Protein AF-A0A4V1XXQ8-F1 (afdb_monomer_lite)

pLDDT: mean 72.57, std 15.05, range [36.62, 94.12]

Radius of gyration: 40.16 Å; chains: 1; bounding box: 74×93×124 Å

Structure (mmCIF, N/CA/C/O backbone):
data_AF-A0A4V1XXQ8-F1
#
_entry.id   AF-A0A4V1XXQ8-F1
#
loop_
_atom_site.group_PDB
_atom_site.id
_atom_site.type_symbol
_atom_site.label_atom_id
_atom_site.label_alt_id
_atom_site.label_comp_id
_atom_site.label_asym_id
_atom_site.label_entity_id
_atom_site.label_seq_id
_atom_site.pdbx_PDB_ins_code
_atom_site.Cartn_x
_atom_site.Cartn_y
_atom_site.Cartn_z
_atom_site.occupancy
_atom_site.B_iso_or_equiv
_atom_site.auth_seq_id
_atom_site.auth_comp_id
_atom_site.auth_asym_id
_atom_site.auth_atom_id
_atom_site.pdbx_PDB_model_num
ATOM 1 N N . MET A 1 1 ? -9.170 -64.142 -69.172 1.00 36.62 1 MET A N 1
ATOM 2 C CA . MET A 1 1 ? -8.491 -64.317 -67.868 1.00 36.62 1 MET A CA 1
ATOM 3 C C . MET A 1 1 ? -8.841 -63.095 -67.035 1.00 36.62 1 MET A C 1
ATOM 5 O O . MET A 1 1 ? -8.535 -62.006 -67.486 1.00 36.62 1 MET A O 1
ATOM 9 N N . ARG A 1 2 ? -9.817 -63.256 -66.133 1.00 39.44 2 ARG A N 1
ATOM 10 C CA . ARG A 1 2 ? -9.679 -63.328 -64.655 1.00 39.44 2 ARG A CA 1
ATOM 11 C C . ARG A 1 2 ? -9.702 -61.924 -64.030 1.00 39.44 2 ARG A C 1
ATOM 13 O O . ARG A 1 2 ? -8.837 -61.127 -64.352 1.00 39.44 2 ARG A O 1
ATOM 20 N N . GLU A 1 3 ? -10.849 -61.545 -63.462 1.00 45.31 3 GLU A N 1
ATOM 21 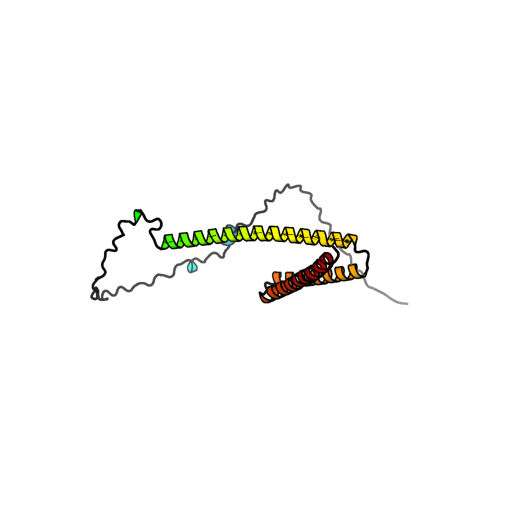C CA . GLU A 1 3 ? -11.178 -61.528 -62.008 1.00 45.31 3 GLU A CA 1
ATOM 22 C C . GLU A 1 3 ? -10.776 -60.180 -61.390 1.00 45.31 3 GLU A C 1
ATOM 24 O O . GLU A 1 3 ? -9.638 -59.751 -61.512 1.00 45.31 3 GLU A O 1
ATOM 29 N N . ASP A 1 4 ? -11.766 -59.343 -61.080 1.00 45.69 4 ASP A N 1
ATOM 30 C CA . ASP A 1 4 ? -12.415 -59.172 -59.763 1.00 45.69 4 ASP A CA 1
ATOM 31 C C . ASP A 1 4 ? -11.712 -58.078 -58.953 1.00 45.69 4 ASP A C 1
ATOM 33 O O . ASP A 1 4 ? -10.534 -58.180 -58.641 1.00 45.69 4 ASP A O 1
ATOM 37 N N . THR A 1 5 ? -12.446 -57.013 -58.636 1.00 53.91 5 THR A N 1
ATOM 38 C CA . THR A 1 5 ? -12.383 -56.396 -57.305 1.00 53.91 5 THR A CA 1
ATOM 39 C C . THR A 1 5 ? -13.714 -55.707 -57.019 1.00 53.91 5 THR A C 1
ATOM 41 O O . THR A 1 5 ? -13.942 -54.527 -57.278 1.00 53.91 5 THR A O 1
ATOM 44 N N . SER A 1 6 ? -14.615 -56.515 -56.472 1.00 46.81 6 SER A N 1
ATOM 45 C CA . SER A 1 6 ? -15.525 -56.136 -55.398 1.00 46.81 6 SER A CA 1
ATOM 46 C C . SER A 1 6 ? -14.893 -55.143 -54.406 1.00 46.81 6 SER A C 1
ATOM 48 O O . SER A 1 6 ? -13.757 -55.326 -53.964 1.00 46.81 6 SER A O 1
ATOM 50 N N . GLY A 1 7 ? -15.659 -54.126 -54.003 1.00 49.22 7 GLY A N 1
ATOM 51 C CA . GLY A 1 7 ? -15.403 -53.386 -52.768 1.00 49.22 7 GLY A CA 1
ATOM 52 C C . GLY A 1 7 ? -15.521 -51.870 -52.889 1.00 49.22 7 GLY A C 1
ATOM 53 O O . GLY A 1 7 ? -14.590 -51.214 -53.346 1.00 49.22 7 GLY A O 1
ATOM 54 N N . ARG A 1 8 ? -16.627 -51.348 -52.338 1.00 48.28 8 ARG A N 1
ATOM 55 C CA . ARG A 1 8 ? -16.916 -49.961 -51.894 1.00 48.28 8 ARG A CA 1
ATOM 56 C C . ARG A 1 8 ? -18.132 -49.325 -52.561 1.00 48.28 8 ARG A C 1
ATOM 58 O O . ARG A 1 8 ? -18.068 -48.258 -53.160 1.00 48.28 8 ARG A O 1
ATOM 65 N N . GLN A 1 9 ? -19.273 -49.973 -52.368 1.00 51.50 9 GLN A N 1
ATOM 66 C CA . GLN A 1 9 ? -20.453 -49.224 -51.941 1.00 51.50 9 GLN A CA 1
ATOM 67 C C . GLN A 1 9 ? -20.283 -48.975 -50.427 1.00 51.50 9 GLN A C 1
ATOM 69 O O . GLN A 1 9 ? -19.532 -49.717 -49.799 1.00 51.50 9 GLN A O 1
ATOM 74 N N . ASP A 1 10 ? -20.902 -47.922 -49.886 1.00 54.69 10 ASP A N 1
ATOM 75 C CA . ASP A 1 10 ? -20.886 -47.489 -48.468 1.00 54.69 10 ASP A CA 1
ATOM 76 C C . ASP A 1 10 ? -19.946 -46.309 -48.145 1.00 54.69 10 ASP A C 1
ATOM 78 O O . ASP A 1 10 ? -18.904 -46.467 -47.517 1.00 54.69 10 ASP A O 1
ATOM 82 N N . LEU A 1 11 ? -20.342 -45.092 -48.545 1.00 54.28 11 LEU A N 1
ATOM 83 C CA . LEU A 1 11 ? -20.169 -43.861 -47.744 1.00 54.28 11 LEU A CA 1
ATOM 84 C C . LEU A 1 11 ? -20.925 -42.698 -48.404 1.00 54.28 11 LEU A C 1
ATOM 86 O O . LEU A 1 11 ? -20.365 -41.725 -48.905 1.00 54.28 11 LEU A O 1
ATOM 90 N N . LEU A 1 12 ? -22.252 -42.826 -48.411 1.00 49.03 12 LEU A N 1
ATOM 91 C CA . LEU A 1 12 ? -23.173 -41.733 -48.696 1.00 49.03 12 LEU A CA 1
ATOM 92 C C . LEU A 1 12 ? -23.160 -40.817 -47.463 1.00 49.03 12 LEU A C 1
ATOM 94 O O . LEU A 1 12 ? -23.862 -41.054 -46.482 1.00 49.03 12 LEU A O 1
ATOM 98 N N . LEU A 1 13 ? -22.255 -39.836 -47.470 1.00 49.75 13 LEU A N 1
ATOM 99 C CA . LEU A 1 13 ? -22.037 -38.897 -46.371 1.00 49.75 13 LEU A CA 1
ATOM 100 C C . LEU A 1 13 ? -23.263 -37.977 -46.262 1.00 49.75 13 LEU A C 1
ATOM 102 O O . LEU A 1 13 ? -23.428 -37.009 -47.000 1.00 49.75 13 LEU A O 1
ATOM 106 N N . HIS A 1 14 ? -24.162 -38.365 -45.365 1.00 52.41 14 HIS A N 1
ATOM 107 C CA . HIS A 1 14 ? -25.381 -37.662 -45.002 1.00 52.41 14 HIS A CA 1
ATOM 108 C C . HIS A 1 14 ? -25.008 -36.319 -44.352 1.00 52.41 14 HIS A C 1
ATOM 110 O O . HIS A 1 14 ? -24.553 -36.272 -43.210 1.00 52.41 14 HIS A O 1
ATOM 116 N N . TYR A 1 15 ? -25.140 -35.229 -45.107 1.00 53.69 15 TYR A N 1
ATOM 117 C CA . TYR A 1 15 ? -24.930 -33.867 -44.620 1.00 53.69 15 TYR A CA 1
ATOM 118 C C . TYR A 1 15 ? -26.184 -33.419 -43.847 1.00 53.69 15 TYR A C 1
ATOM 120 O O . TYR A 1 15 ? -27.270 -33.419 -44.433 1.00 53.69 15 TYR A O 1
ATOM 128 N N . PRO A 1 16 ? -26.100 -33.057 -42.555 1.00 66.50 16 PRO A N 1
ATOM 129 C CA . PRO A 1 16 ? -27.261 -32.543 -41.837 1.00 66.50 16 PRO A CA 1
ATOM 130 C C . PRO A 1 16 ? -27.631 -31.138 -42.354 1.00 66.50 16 PRO A C 1
ATOM 132 O O . PRO A 1 16 ? -26.735 -30.337 -42.634 1.00 66.50 16 PRO A O 1
ATOM 135 N N . PRO A 1 17 ? -28.926 -30.797 -42.487 1.00 59.53 17 PRO A N 1
ATOM 136 C CA . PRO A 1 17 ? -29.335 -29.467 -42.926 1.00 59.53 17 PRO A CA 1
ATOM 137 C C . PRO A 1 17 ? -28.969 -28.401 -41.883 1.00 59.53 17 PRO A C 1
ATOM 139 O O . PRO A 1 17 ? -29.145 -28.593 -40.679 1.00 59.53 17 PRO A O 1
ATOM 142 N N . ALA A 1 18 ? -28.474 -27.259 -42.365 1.00 55.56 18 ALA A N 1
ATOM 143 C CA . ALA A 1 18 ? -28.133 -26.098 -41.551 1.00 55.56 18 ALA A CA 1
ATOM 144 C C . ALA A 1 18 ? -29.367 -25.567 -40.787 1.00 55.56 18 ALA A C 1
ATOM 146 O O . ALA A 1 18 ? -30.429 -25.399 -41.396 1.00 55.56 18 ALA A O 1
ATOM 147 N N . PRO A 1 19 ? -29.262 -25.262 -39.480 1.00 51.25 19 PRO A N 1
ATOM 148 C CA . PRO A 1 19 ? -30.360 -24.650 -38.746 1.00 51.25 19 PRO A CA 1
ATOM 149 C C . PRO A 1 19 ? -30.585 -23.208 -39.224 1.00 51.25 19 PRO A C 1
ATOM 151 O O . PRO A 1 19 ? -29.701 -22.354 -39.144 1.00 51.25 19 PRO A O 1
ATOM 154 N N . GLN A 1 20 ? -31.795 -22.954 -39.721 1.00 45.31 20 GLN A N 1
ATOM 155 C CA . GLN A 1 20 ? -32.324 -21.633 -40.059 1.00 45.31 20 GLN A CA 1
ATOM 156 C C . GLN A 1 20 ? -32.302 -20.739 -38.807 1.00 45.31 20 GLN A C 1
ATOM 158 O O . GLN A 1 20 ? -33.019 -20.991 -37.838 1.00 45.31 20 GLN A O 1
ATOM 163 N N . GLN A 1 21 ? -31.470 -19.699 -38.819 1.00 42.84 21 GLN A N 1
ATOM 164 C CA . GLN A 1 21 ? -31.454 -18.650 -37.799 1.00 42.84 21 GLN A CA 1
ATOM 165 C C . GLN A 1 21 ? -32.703 -17.775 -37.973 1.00 42.84 21 GLN A C 1
ATOM 167 O O . GLN A 1 21 ? -32.740 -16.872 -38.808 1.00 42.84 21 GLN A O 1
ATOM 172 N N . LEU A 1 22 ? -33.746 -18.065 -37.194 1.00 44.34 22 LEU A N 1
ATOM 173 C CA . LEU A 1 22 ? -34.902 -17.189 -37.039 1.00 44.34 22 LEU A CA 1
ATOM 174 C C . LEU A 1 22 ? -34.466 -15.907 -36.315 1.00 44.34 22 LEU A C 1
ATOM 176 O O . LEU A 1 22 ? -34.238 -15.905 -35.106 1.00 44.34 22 LEU A O 1
ATOM 180 N N . TYR A 1 23 ? -34.371 -14.808 -37.061 1.00 48.53 23 TYR A N 1
ATOM 181 C CA . TYR A 1 23 ? -34.268 -13.464 -36.502 1.00 48.53 23 TYR A CA 1
ATOM 182 C C . TYR A 1 23 ? -35.567 -13.123 -35.762 1.00 48.53 23 TYR A C 1
ATOM 184 O O . TYR A 1 23 ? -36.581 -12.807 -36.379 1.00 48.53 23 TYR A O 1
ATOM 192 N N . SER A 1 24 ? -35.525 -13.162 -34.431 1.00 45.84 24 SER A N 1
ATOM 193 C CA . SER A 1 24 ? -36.527 -12.537 -33.569 1.00 45.84 24 SER A CA 1
ATOM 194 C C . SER A 1 24 ? -35.867 -11.373 -32.840 1.00 45.84 24 SER A C 1
ATOM 196 O O . SER A 1 24 ? -35.092 -11.556 -31.904 1.00 45.84 24 SER A O 1
ATOM 198 N N . SER A 1 25 ? -36.155 -10.156 -33.295 1.00 52.47 25 SER A N 1
ATOM 199 C CA . SER A 1 25 ? -35.806 -8.919 -32.606 1.00 52.47 25 SER A CA 1
ATOM 200 C C . SER A 1 25 ? -36.574 -8.832 -31.285 1.00 52.47 25 SER A C 1
ATOM 202 O O . SER A 1 25 ? -37.751 -8.474 -31.273 1.00 52.47 25 SER A O 1
ATOM 204 N N . ALA A 1 26 ? -35.906 -9.151 -30.177 1.00 42.47 26 ALA A N 1
ATOM 205 C CA . ALA A 1 26 ? -36.395 -8.899 -28.829 1.00 42.47 26 ALA A CA 1
ATOM 206 C C . ALA A 1 26 ? -35.406 -7.984 -28.099 1.00 42.47 26 ALA A C 1
ATOM 208 O O . ALA A 1 26 ? -34.300 -8.376 -27.727 1.00 42.47 26 ALA A O 1
ATOM 209 N N . THR A 1 27 ? -35.819 -6.737 -27.911 1.00 52.91 27 THR A N 1
ATOM 210 C CA . THR A 1 27 ? -35.250 -5.777 -26.968 1.00 52.91 27 THR A CA 1
ATOM 211 C C . THR A 1 27 ? -35.292 -6.390 -25.566 1.00 52.91 27 THR A C 1
ATOM 213 O O . THR A 1 27 ? -36.334 -6.396 -24.919 1.00 52.91 27 THR A O 1
ATOM 216 N N . SER A 1 28 ? -34.166 -6.919 -25.084 1.00 45.16 28 SER A N 1
ATOM 217 C CA . SER A 1 28 ? -34.037 -7.396 -23.706 1.00 45.16 28 SER A CA 1
ATOM 218 C C . SER A 1 28 ? -33.122 -6.465 -22.925 1.00 45.16 28 SER A C 1
ATOM 220 O O . SER A 1 28 ? -31.903 -6.624 -22.892 1.00 45.16 28 SER A O 1
ATOM 222 N N . SER A 1 29 ? -33.755 -5.486 -22.280 1.00 53.06 29 SER A N 1
ATOM 223 C CA . SER A 1 29 ? -33.240 -4.812 -21.091 1.00 53.06 29 SER A CA 1
ATOM 224 C C . SER A 1 29 ? -32.954 -5.871 -20.020 1.00 53.06 29 SER A C 1
ATOM 226 O O . SER A 1 29 ? -33.843 -6.292 -19.282 1.00 53.06 29 SER A O 1
ATOM 228 N N . ALA A 1 30 ? -31.720 -6.371 -19.977 1.00 46.59 30 ALA A N 1
ATOM 229 C CA . ALA A 1 30 ? -31.262 -7.283 -18.941 1.00 46.59 30 ALA A CA 1
ATOM 230 C C . ALA A 1 30 ? -30.491 -6.480 -17.894 1.00 46.59 30 ALA A C 1
ATOM 232 O O . ALA A 1 30 ? -29.274 -6.320 -17.954 1.00 46.59 30 ALA A O 1
ATOM 233 N N . SER A 1 31 ? -31.259 -5.957 -16.939 1.00 47.06 31 SER A N 1
ATOM 234 C CA . SER A 1 31 ? -30.810 -5.608 -15.596 1.00 47.06 31 SER A CA 1
ATOM 235 C C . SER A 1 31 ? -29.775 -6.634 -15.117 1.00 47.06 31 SER A C 1
ATOM 237 O O . SER A 1 31 ? -30.087 -7.820 -14.978 1.00 47.06 31 SER A O 1
ATOM 239 N N . GLN A 1 32 ? -28.536 -6.187 -14.895 1.00 55.34 32 GLN A N 1
ATOM 240 C CA . GLN A 1 32 ? -27.555 -6.938 -14.124 1.00 55.34 32 GLN A CA 1
ATOM 241 C C . GLN A 1 32 ? -28.152 -7.138 -12.728 1.00 55.34 32 GLN A C 1
ATOM 243 O O . GLN A 1 32 ? -28.065 -6.260 -11.873 1.00 55.34 32 GLN A O 1
ATOM 248 N N . ARG A 1 33 ? -28.814 -8.280 -12.517 1.00 56.75 33 ARG A N 1
ATOM 249 C CA . ARG A 1 33 ? -29.222 -8.754 -11.197 1.00 56.75 33 ARG A CA 1
ATOM 250 C C . ARG A 1 33 ? -27.943 -9.014 -10.410 1.00 56.75 33 ARG A C 1
ATOM 252 O O . ARG A 1 33 ? -27.343 -10.080 -10.493 1.00 56.75 33 ARG A O 1
ATOM 259 N N . SER A 1 34 ? -27.503 -7.995 -9.685 1.00 58.69 34 SER A N 1
ATOM 260 C CA . SER A 1 34 ? -26.638 -8.138 -8.526 1.00 58.69 34 SER A CA 1
ATOM 261 C C . SER A 1 34 ? -27.281 -9.178 -7.612 1.00 58.69 34 SER A C 1
ATOM 263 O O . SER A 1 34 ? -28.319 -8.895 -7.015 1.00 58.69 34 SER A O 1
ATOM 265 N N . LEU A 1 35 ? -26.719 -10.387 -7.558 1.00 64.44 35 LEU A N 1
ATOM 266 C CA . LEU A 1 35 ? -27.121 -11.398 -6.583 1.00 64.44 35 LEU A CA 1
ATOM 267 C C . LEU A 1 35 ? -27.014 -10.760 -5.196 1.00 64.44 35 LEU A C 1
ATOM 269 O O . LEU A 1 35 ? -25.925 -10.378 -4.763 1.00 64.44 35 LEU A O 1
ATOM 273 N N . SER A 1 36 ? -28.154 -10.568 -4.535 1.00 73.50 36 SER A N 1
ATOM 274 C CA . SER A 1 36 ? -28.179 -9.999 -3.194 1.00 73.50 36 SER A CA 1
ATOM 275 C C . SER A 1 36 ? -27.630 -11.031 -2.215 1.00 73.50 36 SER A C 1
ATOM 277 O O . SER A 1 36 ? -27.995 -12.205 -2.270 1.00 73.50 36 SER A O 1
ATOM 279 N N . TYR A 1 37 ? -26.787 -10.594 -1.280 1.00 69.44 37 TYR A N 1
ATOM 280 C CA . TYR A 1 37 ? -26.262 -11.444 -0.206 1.00 69.44 37 TYR A CA 1
ATOM 281 C C . TYR A 1 37 ? -27.392 -12.135 0.577 1.00 69.44 37 TYR A C 1
ATOM 283 O O . TYR A 1 37 ? -27.255 -13.277 1.008 1.00 69.44 37 TYR A O 1
ATOM 291 N N . ALA A 1 38 ? -28.540 -11.459 0.694 1.00 74.50 38 ALA A N 1
ATOM 292 C CA . ALA A 1 38 ? -29.736 -12.001 1.327 1.00 74.50 38 ALA A CA 1
ATOM 293 C C . ALA A 1 38 ? -30.314 -13.208 0.567 1.00 74.50 38 ALA A C 1
ATOM 295 O O . ALA A 1 38 ? -30.773 -14.163 1.184 1.00 74.50 38 ALA A O 1
ATOM 296 N N . GLU A 1 39 ? -30.258 -13.190 -0.765 1.00 70.56 39 GLU A N 1
ATOM 297 C CA . GLU A 1 39 ? -30.802 -14.249 -1.619 1.00 70.56 39 GLU A CA 1
ATOM 298 C C . GLU A 1 39 ? -29.891 -15.487 -1.615 1.00 70.56 39 GLU A C 1
ATOM 300 O O . GLU A 1 39 ? -30.370 -16.618 -1.553 1.00 70.56 39 GLU A O 1
ATOM 305 N N . VAL A 1 40 ? -28.570 -15.277 -1.560 1.00 76.31 40 VAL A N 1
ATOM 306 C CA . VAL A 1 40 ? -27.586 -16.358 -1.387 1.00 76.31 40 VAL A CA 1
ATOM 307 C C . VAL A 1 40 ? -27.708 -16.995 0.002 1.00 76.31 40 VAL A C 1
ATOM 309 O O . VAL A 1 40 ? -27.727 -18.220 0.105 1.00 76.31 40 VAL A O 1
ATOM 312 N N . ALA A 1 41 ? -27.872 -16.200 1.065 1.00 74.38 41 ALA A N 1
ATOM 313 C CA . ALA A 1 41 ? -28.040 -16.712 2.428 1.00 74.38 41 ALA A CA 1
ATOM 314 C C . ALA A 1 41 ? -29.355 -17.495 2.613 1.00 74.38 41 ALA A C 1
ATOM 316 O O . ALA A 1 41 ? -29.379 -18.508 3.308 1.00 74.38 41 ALA A O 1
ATOM 317 N N . ALA A 1 42 ? -30.435 -17.068 1.951 1.00 73.81 42 ALA A N 1
ATOM 318 C CA . ALA A 1 42 ? -31.727 -17.756 1.990 1.00 73.81 42 ALA A CA 1
ATOM 319 C C . ALA A 1 42 ? -31.753 -19.090 1.212 1.00 73.81 42 ALA A C 1
ATOM 321 O O . ALA A 1 42 ? -32.669 -19.889 1.396 1.00 73.81 42 ALA A O 1
ATOM 322 N N . SER A 1 43 ? -30.760 -19.343 0.351 1.00 75.81 43 SER A N 1
ATOM 323 C CA . SER A 1 43 ? -30.650 -20.568 -0.457 1.00 75.81 43 SER A CA 1
ATOM 324 C C . SER A 1 43 ? -29.978 -21.749 0.260 1.00 75.81 43 SER A C 1
ATOM 326 O O . SER A 1 43 ? -29.783 -22.805 -0.343 1.00 75.81 43 SER A O 1
ATOM 328 N N . GLY A 1 44 ? -29.624 -21.585 1.540 1.00 79.50 44 GLY A N 1
ATOM 329 C CA . GLY A 1 44 ? -29.018 -22.644 2.342 1.00 79.50 44 GLY A CA 1
ATOM 330 C C . GLY A 1 44 ? -29.919 -23.883 2.494 1.00 79.50 44 GLY A C 1
ATOM 331 O O . GLY A 1 44 ? -31.132 -23.810 2.264 1.00 79.50 44 GLY A O 1
ATOM 332 N N . PRO A 1 45 ? -29.349 -25.040 2.886 1.00 79.75 45 PRO A N 1
ATOM 333 C CA . PRO A 1 45 ? -30.116 -26.257 3.133 1.00 79.75 45 PRO A CA 1
ATOM 334 C C . PRO A 1 45 ? -31.252 -25.984 4.123 1.00 79.75 45 PRO A C 1
ATOM 336 O O . PRO A 1 45 ? -31.020 -25.472 5.218 1.00 79.75 45 PRO A O 1
ATOM 339 N N . LYS A 1 46 ? -32.491 -26.306 3.738 1.00 74.19 46 LYS A N 1
ATOM 340 C CA . LYS A 1 46 ? -33.644 -26.181 4.637 1.00 74.19 46 LYS A CA 1
ATOM 341 C C . LYS A 1 46 ? -33.480 -27.193 5.766 1.00 74.19 46 LYS A C 1
ATOM 343 O O . LYS A 1 46 ? -33.397 -28.390 5.502 1.00 74.19 46 LYS A O 1
ATOM 348 N N . GLN A 1 47 ? -33.423 -26.697 6.997 1.00 73.69 47 GLN A N 1
ATOM 349 C CA . GLN A 1 47 ? -33.320 -27.518 8.199 1.00 73.69 47 GLN A CA 1
ATOM 350 C C . GLN A 1 47 ? -34.510 -28.488 8.252 1.00 73.69 47 GLN A C 1
ATOM 352 O O . GLN A 1 47 ? -35.657 -28.084 8.030 1.00 73.69 47 GLN A O 1
ATOM 357 N N . SER A 1 48 ? -34.238 -29.775 8.474 1.00 74.62 48 SER A N 1
ATOM 358 C CA . SER A 1 48 ? -35.291 -30.779 8.629 1.00 74.62 48 SER A CA 1
ATOM 359 C C . SER A 1 48 ? -36.107 -30.478 9.901 1.00 74.62 48 SER A C 1
ATOM 361 O O . SER A 1 48 ? -35.572 -29.891 10.845 1.00 74.62 48 SER A O 1
ATOM 363 N N . PRO A 1 49 ? -37.403 -30.834 9.965 1.00 69.31 49 PRO A N 1
ATOM 364 C CA . PRO A 1 49 ? -38.230 -30.548 11.140 1.00 69.31 49 PRO A CA 1
ATOM 365 C C . PRO A 1 49 ? -37.717 -31.221 12.425 1.00 69.31 49 PRO A C 1
ATOM 367 O O . PRO A 1 49 ? -37.933 -30.683 13.507 1.00 69.31 49 PRO A O 1
ATOM 370 N N . GLU A 1 50 ? -37.003 -32.346 12.318 1.00 66.25 50 GLU A N 1
ATOM 371 C CA . GLU A 1 50 ? -36.338 -32.997 13.459 1.00 66.25 50 GLU A CA 1
ATOM 372 C C . GLU A 1 50 ? -35.121 -32.209 13.959 1.00 66.25 50 GLU A C 1
ATOM 374 O O . GLU A 1 50 ? -34.841 -32.194 15.152 1.00 66.25 50 GLU A O 1
ATOM 379 N N . GLU A 1 51 ? -34.424 -31.507 13.071 1.00 66.06 51 GLU A N 1
ATOM 380 C CA . GLU A 1 51 ? -33.210 -30.753 13.391 1.00 66.06 51 GLU A CA 1
ATOM 381 C C . GLU A 1 51 ? -33.521 -29.316 13.830 1.00 66.06 51 GLU A C 1
ATOM 383 O O . GLU A 1 51 ? -32.715 -28.687 14.510 1.00 66.06 51 GLU A O 1
ATOM 388 N N . ALA A 1 52 ? -34.699 -28.792 13.469 1.00 66.44 52 ALA A N 1
ATOM 389 C CA . ALA A 1 52 ? -35.254 -27.527 13.962 1.00 66.44 52 ALA A CA 1
ATOM 390 C C . ALA A 1 52 ? -35.871 -27.640 15.366 1.00 66.44 52 ALA A C 1
ATOM 392 O O . ALA A 1 52 ? -36.156 -26.620 16.000 1.00 66.44 52 ALA A O 1
ATOM 393 N N . ALA A 1 53 ? -36.086 -28.861 15.860 1.00 72.88 53 ALA A N 1
ATOM 394 C CA . ALA A 1 53 ? -36.532 -29.075 17.222 1.00 72.88 53 ALA A CA 1
ATOM 395 C C . ALA A 1 53 ? -35.392 -28.731 18.188 1.00 72.88 53 ALA A C 1
ATOM 397 O O . ALA A 1 53 ? -34.318 -29.333 18.158 1.00 72.88 53 ALA A O 1
ATOM 398 N N . ALA A 1 54 ? -35.632 -27.757 19.068 1.00 73.75 54 ALA A N 1
ATOM 399 C CA . ALA A 1 54 ? -34.743 -27.527 20.195 1.00 73.75 54 ALA A CA 1
ATOM 400 C C . ALA A 1 54 ? -34.631 -28.830 21.013 1.00 73.75 54 ALA A C 1
ATOM 402 O O . ALA A 1 54 ? -35.656 -29.489 21.231 1.00 73.75 54 ALA A O 1
ATOM 403 N N . PRO A 1 55 ? -33.427 -29.207 21.486 1.00 76.31 55 PRO A N 1
ATOM 404 C CA . PRO A 1 55 ? -33.284 -30.306 22.432 1.00 76.31 55 PRO A CA 1
ATOM 405 C C . PRO A 1 55 ? -34.252 -30.077 23.590 1.00 76.31 55 PRO A C 1
ATOM 407 O O . PRO A 1 55 ? -34.330 -28.955 24.102 1.00 76.31 55 PRO A O 1
ATOM 410 N N . GLN A 1 56 ? -35.013 -31.103 23.983 1.00 75.81 56 GLN A N 1
ATOM 411 C CA . GLN A 1 56 ? -35.916 -30.939 25.116 1.00 75.81 56 GLN A CA 1
ATOM 412 C C . GLN A 1 56 ? -35.101 -30.485 26.333 1.00 75.81 56 GLN A C 1
ATOM 414 O O . GLN A 1 56 ? -34.063 -31.093 26.619 1.00 75.81 56 GLN A O 1
ATOM 419 N N . PRO A 1 57 ? -35.523 -29.412 27.026 1.00 77.50 57 PRO A N 1
ATOM 420 C CA . PRO A 1 57 ? -34.819 -28.962 28.211 1.00 77.50 57 PRO A CA 1
ATOM 421 C C . PRO A 1 57 ? -34.785 -30.115 29.222 1.00 77.50 57 PRO A C 1
ATOM 423 O O . PRO A 1 57 ? -35.793 -30.815 29.375 1.00 77.50 57 PRO A O 1
ATOM 426 N N . PRO A 1 58 ? -33.646 -30.350 29.895 1.00 79.62 58 PRO A N 1
ATOM 427 C CA . PRO A 1 58 ? -33.562 -31.380 30.917 1.00 79.62 58 PRO A CA 1
ATOM 428 C C . PRO A 1 58 ? -34.651 -31.130 31.962 1.00 79.62 58 PRO A C 1
ATOM 430 O O . PRO A 1 58 ? -34.740 -30.045 32.539 1.00 79.62 58 PRO A O 1
ATOM 433 N N . GLN A 1 59 ? -35.511 -32.128 32.170 1.00 72.62 59 GLN A N 1
ATOM 434 C CA . GLN A 1 59 ? -36.549 -32.061 33.189 1.00 72.62 59 GLN A CA 1
ATOM 435 C C . GLN A 1 59 ? -35.862 -32.111 34.552 1.00 72.62 59 GLN A C 1
ATOM 437 O O . GLN A 1 59 ? -35.197 -33.091 34.891 1.00 72.62 59 GLN A O 1
ATOM 442 N N . VAL A 1 60 ? -35.989 -31.032 35.321 1.00 64.81 60 VAL A N 1
ATOM 443 C CA . VAL A 1 60 ? -35.519 -30.993 36.704 1.00 64.81 60 VAL A CA 1
ATOM 444 C C . VAL A 1 60 ? -36.465 -31.880 37.505 1.00 64.81 60 VAL A C 1
ATOM 446 O O . VAL A 1 60 ? -37.611 -31.500 37.746 1.00 64.81 60 VAL A O 1
ATOM 449 N N . VAL A 1 61 ? -36.016 -33.081 37.875 1.00 59.25 61 VAL A N 1
ATOM 450 C CA . VAL A 1 61 ? -36.748 -33.932 38.819 1.00 59.25 61 VAL A CA 1
ATOM 451 C C . VAL A 1 61 ? -36.866 -33.135 40.110 1.00 59.25 61 VAL A C 1
ATOM 453 O O . VAL A 1 61 ? -35.872 -32.861 40.781 1.00 59.25 61 VAL A O 1
ATOM 456 N N . THR A 1 62 ? -38.078 -32.686 40.415 1.00 52.56 62 THR A N 1
ATOM 457 C CA . THR A 1 62 ? -38.377 -31.964 41.647 1.00 52.56 62 THR A CA 1
ATOM 458 C C . THR A 1 62 ? -38.487 -33.003 42.757 1.00 52.56 62 THR A C 1
ATOM 460 O O . THR A 1 62 ? -39.576 -33.383 43.167 1.00 52.56 62 THR A O 1
ATOM 463 N N . GLU A 1 63 ? -37.352 -33.542 43.203 1.00 53.72 63 GLU A N 1
ATOM 464 C CA . GLU A 1 63 ? -37.327 -34.221 44.493 1.00 53.72 63 GLU A CA 1
ATOM 465 C C . GLU A 1 63 ? -37.513 -33.127 45.548 1.00 53.72 63 GLU A C 1
ATOM 467 O O . GLU A 1 63 ? -36.621 -32.307 45.771 1.00 53.72 63 GLU A O 1
ATOM 472 N N . GLU A 1 64 ? -38.703 -33.066 46.152 1.00 59.34 64 GLU A N 1
ATOM 473 C CA . GLU A 1 64 ? -39.131 -32.093 47.173 1.00 59.34 64 GLU A CA 1
ATOM 474 C C . GLU A 1 64 ? -38.347 -32.202 48.501 1.00 59.34 64 GLU A C 1
ATOM 476 O O . GLU A 1 64 ? -38.874 -31.969 49.585 1.00 59.34 64 GLU A O 1
ATOM 481 N N . SER A 1 65 ? -37.067 -32.570 48.445 1.00 55.81 65 SER A N 1
ATOM 482 C CA . SER A 1 65 ? -36.216 -32.800 49.608 1.00 55.81 65 SER A CA 1
ATOM 483 C C . SER A 1 65 ? -34.796 -32.246 49.431 1.00 55.81 65 SER A C 1
ATOM 485 O O . SER A 1 65 ? -33.849 -32.750 50.034 1.00 55.81 65 SER A O 1
ATOM 487 N N . ALA A 1 66 ? -34.631 -31.181 48.640 1.00 54.53 66 ALA A N 1
ATOM 488 C CA . ALA A 1 66 ? -33.404 -30.386 48.601 1.00 54.53 66 ALA A CA 1
ATOM 489 C C . ALA A 1 66 ? -33.518 -29.176 49.549 1.00 54.53 66 ALA A C 1
ATOM 491 O O . ALA A 1 66 ? -33.891 -28.075 49.157 1.00 54.53 66 ALA A O 1
ATOM 492 N N . SER A 1 67 ? -33.221 -29.430 50.824 1.00 53.47 67 SER A N 1
ATOM 493 C CA . SER A 1 67 ? -32.752 -28.501 51.860 1.00 53.47 67 SER A CA 1
ATOM 494 C C . SER A 1 67 ? -32.731 -27.001 51.512 1.00 53.47 67 SER A C 1
ATOM 496 O O . SER A 1 67 ? -31.728 -26.471 51.044 1.00 53.47 67 SER A O 1
ATOM 498 N N . THR A 1 68 ? -33.763 -26.265 51.923 1.00 54.69 68 THR A N 1
ATOM 499 C CA . THR A 1 68 ? -33.762 -24.789 52.022 1.00 54.69 68 THR A CA 1
ATOM 500 C C . THR A 1 68 ? -32.949 -24.267 53.223 1.00 54.69 68 THR A C 1
ATOM 502 O O . THR A 1 68 ? -33.100 -23.123 53.642 1.00 54.69 68 THR A O 1
ATOM 505 N N . SER A 1 69 ? -32.095 -25.102 53.823 1.00 55.75 69 SER A N 1
ATOM 506 C CA . SER A 1 69 ? -31.464 -24.853 55.129 1.00 55.75 69 SER A CA 1
ATOM 507 C C . SER A 1 69 ? -30.099 -24.155 55.059 1.00 55.75 69 SER A C 1
ATOM 509 O O . SER A 1 69 ? -29.404 -24.070 56.069 1.00 55.75 69 SER A O 1
ATOM 511 N N . SER A 1 70 ? -29.694 -23.643 53.897 1.00 59.09 70 SER A N 1
ATOM 512 C CA . SER A 1 70 ? -28.517 -22.775 53.780 1.00 59.09 70 SER A CA 1
ATOM 513 C C . SER A 1 70 ? -28.903 -21.464 53.104 1.00 59.09 70 SER A C 1
ATOM 515 O O . SER A 1 70 ? -28.384 -21.085 52.058 1.00 59.09 70 SER A O 1
ATOM 517 N N . LEU A 1 71 ? -29.860 -20.771 53.727 1.00 57.31 71 LEU A N 1
ATOM 518 C CA . LEU A 1 71 ? -30.039 -19.330 53.587 1.00 57.31 71 LEU A CA 1
ATOM 519 C C . LEU A 1 71 ? -28.824 -18.669 54.261 1.00 57.31 71 LEU A C 1
ATOM 521 O O . LEU A 1 71 ? -28.891 -18.232 55.406 1.00 57.31 71 LEU A O 1
ATOM 525 N N . VAL A 1 72 ? -27.672 -18.754 53.593 1.00 63.91 72 VAL A N 1
ATOM 526 C CA . VAL A 1 72 ? -26.443 -18.070 53.994 1.00 63.91 72 VAL A CA 1
ATOM 527 C C . VAL A 1 72 ? -26.780 -16.595 54.126 1.00 63.91 72 VAL A C 1
ATOM 529 O O . VAL A 1 72 ? -27.394 -16.021 53.226 1.00 63.91 72 VAL A O 1
ATOM 532 N N . ASP A 1 73 ? -26.416 -16.040 55.276 1.00 63.09 73 ASP A N 1
ATOM 533 C CA . ASP A 1 73 ? -26.632 -14.652 55.641 1.00 63.09 73 ASP A CA 1
ATOM 534 C C . ASP A 1 73 ? -26.301 -13.734 54.466 1.00 63.09 73 ASP A C 1
ATOM 536 O O . ASP A 1 73 ? -25.190 -13.747 53.923 1.00 63.09 73 ASP A O 1
ATOM 540 N N . VAL A 1 74 ? -27.298 -12.966 54.040 1.00 58.69 74 VAL A N 1
ATOM 541 C CA . VAL A 1 74 ? -27.145 -11.961 52.994 1.00 58.69 74 VAL A CA 1
ATOM 542 C C . VAL A 1 74 ? -26.562 -10.717 53.660 1.00 58.69 74 VAL A C 1
ATOM 544 O O . VAL A 1 74 ? -27.127 -9.631 53.583 1.00 58.69 74 VAL A O 1
ATOM 547 N N . ASP A 1 75 ? -25.385 -10.864 54.271 1.00 55.88 75 ASP A N 1
ATOM 548 C CA . ASP A 1 75 ? -24.495 -9.764 54.646 1.00 55.88 75 ASP A CA 1
ATOM 549 C C . ASP A 1 75 ? -23.839 -9.214 53.372 1.00 55.88 75 ASP A C 1
ATOM 551 O O . ASP A 1 75 ? -22.624 -9.161 53.187 1.00 55.88 75 ASP A O 1
ATOM 555 N N . THR A 1 76 ? -24.682 -8.831 52.421 1.00 63.44 76 THR A N 1
ATOM 556 C CA . THR A 1 76 ? -24.296 -7.963 51.324 1.00 63.44 76 THR A CA 1
ATOM 557 C C . THR A 1 76 ? -24.903 -6.614 51.668 1.00 63.44 76 THR A C 1
ATOM 559 O O . THR A 1 76 ? -26.115 -6.560 51.880 1.00 63.44 76 THR A O 1
ATOM 562 N N . PRO A 1 77 ? -24.139 -5.511 51.732 1.00 63.72 77 PRO A N 1
ATOM 563 C CA . PRO A 1 77 ? -24.746 -4.189 51.797 1.00 63.72 77 PRO A CA 1
ATOM 564 C C . PRO A 1 77 ? -25.632 -4.029 50.553 1.00 63.72 77 PRO A C 1
ATOM 566 O O . PRO A 1 77 ? -25.155 -3.773 49.450 1.00 63.72 77 PRO A O 1
ATOM 569 N N . SER A 1 78 ? -26.936 -4.255 50.726 1.00 62.81 78 SER A N 1
ATOM 570 C CA . SER A 1 78 ? -27.920 -4.449 49.652 1.00 62.81 78 SER A CA 1
ATOM 571 C C . SER A 1 78 ? -28.288 -3.148 48.928 1.00 62.81 78 SER A C 1
ATOM 573 O O . SER A 1 78 ? -29.263 -3.098 48.179 1.00 62.81 78 SER A O 1
ATOM 575 N N . VAL A 1 79 ? -27.527 -2.075 49.139 1.00 64.50 79 VAL A N 1
ATOM 576 C CA . VAL A 1 79 ? -27.782 -0.777 48.528 1.00 64.50 79 VAL A CA 1
ATOM 577 C C . VAL A 1 79 ? -26.476 -0.250 47.953 1.00 64.50 79 VAL A C 1
ATOM 579 O O . VAL A 1 79 ? -25.691 0.411 48.628 1.00 64.50 79 VAL A O 1
ATOM 582 N N . ARG A 1 80 ? -26.251 -0.522 46.665 1.00 68.25 80 ARG A N 1
ATOM 583 C CA . ARG A 1 80 ? -25.376 0.333 45.861 1.00 68.25 80 ARG A CA 1
ATOM 584 C C . ARG A 1 80 ? -26.098 1.663 45.688 1.00 68.25 80 ARG A C 1
ATOM 586 O O . ARG A 1 80 ? -26.975 1.793 44.839 1.00 68.25 80 ARG A O 1
ATOM 593 N N . THR A 1 81 ? -25.766 2.630 46.534 1.00 76.69 81 THR A N 1
ATOM 594 C CA . THR A 1 81 ? -26.221 4.007 46.358 1.00 76.69 81 THR A CA 1
ATOM 595 C C . THR A 1 81 ? -25.527 4.583 45.136 1.00 76.69 81 THR A C 1
ATOM 597 O O . THR A 1 81 ? -24.298 4.594 45.060 1.00 76.69 81 THR A O 1
ATOM 600 N N . VAL A 1 82 ? -26.318 5.041 44.175 1.00 79.69 82 VAL A N 1
ATOM 601 C CA . VAL A 1 82 ? -25.811 5.800 43.036 1.00 79.69 82 VAL A CA 1
ATOM 602 C C . VAL A 1 82 ? -25.275 7.140 43.566 1.00 79.69 82 VAL A C 1
ATOM 604 O O . VAL A 1 82 ? -25.975 7.780 44.356 1.00 79.69 82 VAL A O 1
ATOM 607 N N . PRO A 1 83 ? -24.050 7.554 43.197 1.00 83.75 83 PRO A N 1
ATOM 608 C CA . PRO A 1 83 ? -23.514 8.861 43.568 1.00 83.75 83 PRO A CA 1
ATOM 609 C C . PRO A 1 83 ? -24.460 10.003 43.158 1.00 83.75 83 PRO A C 1
ATOM 611 O O . PRO A 1 83 ? -25.092 9.940 42.103 1.00 83.75 83 PRO A O 1
ATOM 614 N N . SER A 1 84 ? -24.576 11.050 43.982 1.00 85.06 84 SER A N 1
ATOM 615 C CA . SER A 1 84 ? -25.499 12.175 43.738 1.00 85.06 84 SER A CA 1
ATOM 616 C C . SER A 1 84 ? -25.209 12.937 42.436 1.00 85.06 84 SER A C 1
ATOM 618 O O . SER A 1 84 ? -26.100 13.569 41.878 1.00 85.06 84 SER A O 1
ATOM 620 N N . ASP A 1 85 ? -23.974 12.851 41.951 1.00 84.88 85 ASP A N 1
ATOM 621 C CA . ASP A 1 85 ? -23.443 13.454 40.728 1.00 84.88 85 ASP A CA 1
ATOM 622 C C . ASP A 1 85 ? -23.652 12.590 39.470 1.00 84.88 85 ASP A C 1
ATOM 624 O O . ASP A 1 85 ? -23.278 12.997 38.377 1.00 84.88 85 ASP A O 1
ATOM 628 N N . TYR A 1 86 ? -24.295 11.423 39.571 1.00 83.75 86 TYR A N 1
ATOM 629 C CA . TYR A 1 86 ? -24.505 10.505 38.440 1.00 83.75 86 TYR A CA 1
ATOM 630 C C . TYR A 1 86 ? -25.189 11.146 37.220 1.00 83.75 86 TYR A C 1
ATOM 632 O O . TYR A 1 86 ? -24.877 10.799 36.086 1.00 83.75 86 TYR A O 1
ATOM 640 N N . ASN A 1 87 ? -26.100 12.103 37.433 1.00 82.12 87 ASN A N 1
ATOM 641 C CA . ASN A 1 87 ? -26.761 12.815 36.332 1.00 82.12 87 ASN A CA 1
ATOM 642 C C . ASN A 1 87 ? -25.863 13.860 35.649 1.00 82.12 87 ASN A C 1
ATOM 644 O O . ASN A 1 87 ? -26.162 14.263 34.530 1.00 82.12 87 ASN A O 1
ATOM 648 N N . GLU A 1 88 ? -24.798 14.308 36.313 1.00 85.50 88 GLU A N 1
ATOM 649 C CA . GLU A 1 88 ? -23.860 15.310 35.794 1.00 85.50 88 GLU A CA 1
ATOM 650 C C . GLU A 1 88 ? -22.676 14.665 35.052 1.00 85.50 88 GLU A C 1
ATOM 652 O O . GLU A 1 88 ? -21.945 15.355 34.346 1.00 85.50 88 GLU A O 1
ATOM 657 N N . GLN A 1 89 ? -22.485 13.347 35.179 1.00 81.50 89 GLN A N 1
ATOM 658 C CA . GLN A 1 89 ? -21.411 12.621 34.503 1.00 81.50 89 GLN A CA 1
ATOM 659 C C . GLN A 1 89 ? -21.739 12.378 33.019 1.00 81.50 89 GLN A C 1
ATOM 661 O O . GLN A 1 89 ? -22.781 11.808 32.689 1.00 81.50 89 GLN A O 1
ATOM 666 N N . ASP A 1 90 ? -20.802 12.732 32.130 1.00 79.44 90 ASP A N 1
ATOM 667 C CA . ASP A 1 90 ? -20.879 12.451 30.684 1.00 79.44 90 ASP A CA 1
ATOM 668 C C . ASP A 1 90 ? -20.906 10.942 30.374 1.00 79.44 90 ASP A C 1
ATOM 670 O O . ASP A 1 90 ? -21.481 10.512 29.374 1.00 79.44 90 ASP A O 1
ATOM 674 N N . VAL A 1 91 ? -20.298 10.121 31.238 1.00 81.31 91 VAL A N 1
ATOM 675 C CA . VAL A 1 91 ? -20.224 8.664 31.092 1.00 81.31 91 VAL A CA 1
ATOM 676 C C . VAL A 1 91 ? -20.744 8.001 32.358 1.00 81.31 91 VAL A C 1
ATOM 678 O O . VAL A 1 91 ? -20.037 7.862 33.348 1.00 81.31 91 VAL A O 1
ATOM 681 N N . GLN A 1 92 ? -21.999 7.567 32.311 1.00 82.56 92 GLN A N 1
ATOM 682 C CA . GLN A 1 92 ? -22.713 7.065 33.489 1.00 82.56 92 GLN A CA 1
ATOM 683 C C . GLN A 1 92 ? -22.458 5.582 33.788 1.00 82.56 92 GLN A C 1
ATOM 685 O O . GLN A 1 92 ? -22.783 5.085 34.862 1.00 82.56 92 GLN A O 1
ATOM 690 N N . THR A 1 93 ? -21.919 4.834 32.824 1.00 82.62 93 THR A N 1
ATOM 691 C CA . THR A 1 93 ? -21.685 3.392 32.978 1.00 82.62 93 THR A CA 1
ATOM 692 C C . THR A 1 93 ? -20.375 2.987 32.324 1.00 82.62 93 THR A C 1
ATOM 694 O O . THR A 1 93 ? -20.014 3.513 31.269 1.00 82.62 93 THR A O 1
ATOM 697 N N . ASP A 1 94 ? -19.716 1.975 32.884 1.00 78.94 94 ASP A N 1
ATOM 698 C CA . ASP A 1 94 ? -18.467 1.428 32.338 1.00 78.94 94 ASP A CA 1
ATOM 699 C C . ASP A 1 94 ? -18.631 0.940 30.886 1.00 78.94 94 ASP A C 1
ATOM 701 O O . ASP A 1 94 ? -17.721 1.034 30.065 1.00 78.94 94 ASP A O 1
ATOM 705 N N . THR A 1 95 ? -19.826 0.463 30.523 1.00 83.25 95 THR A N 1
ATOM 706 C CA . THR A 1 95 ? -20.137 0.034 29.151 1.00 83.25 95 THR A CA 1
ATOM 707 C C . THR A 1 95 ? -20.232 1.208 28.171 1.00 83.25 95 THR A C 1
ATOM 709 O O . THR A 1 95 ? -19.888 1.055 26.998 1.00 83.25 95 THR A O 1
ATOM 712 N N . GLN A 1 96 ? -20.677 2.383 28.628 1.00 82.62 96 GLN A N 1
ATOM 713 C CA . GLN A 1 96 ? -20.669 3.606 27.819 1.00 82.62 96 GLN A CA 1
ATOM 714 C C . GLN A 1 96 ? -19.241 4.133 27.640 1.00 82.62 96 GLN A C 1
ATOM 716 O O . GLN A 1 96 ? -18.879 4.488 26.519 1.00 82.62 96 GLN A O 1
ATOM 721 N N . ALA A 1 97 ? -18.410 4.064 28.689 1.00 84.69 97 ALA A N 1
ATOM 722 C CA . ALA A 1 97 ? -16.987 4.410 28.615 1.00 84.69 97 ALA A CA 1
ATOM 723 C C . ALA A 1 97 ? -16.275 3.574 27.545 1.00 84.69 97 ALA A C 1
ATOM 725 O O . ALA A 1 97 ? -15.615 4.108 26.654 1.00 84.69 97 ALA A O 1
ATOM 726 N N . ALA A 1 98 ? -16.497 2.257 27.586 1.00 84.62 98 ALA A N 1
ATOM 727 C CA . ALA A 1 98 ? -15.913 1.322 26.634 1.00 84.62 98 ALA A CA 1
ATOM 728 C C . ALA A 1 98 ? -16.366 1.589 25.188 1.00 84.62 98 ALA A C 1
ATOM 730 O O . ALA A 1 98 ? -15.569 1.456 24.260 1.00 84.62 98 ALA A O 1
ATOM 731 N N . ARG A 1 99 ? -17.629 1.991 24.963 1.00 87.88 99 ARG A N 1
ATOM 732 C CA . ARG A 1 99 ? -18.082 2.390 23.618 1.00 87.88 99 ARG A CA 1
ATOM 733 C C . ARG A 1 99 ? -17.392 3.657 23.135 1.00 87.88 99 ARG A C 1
ATOM 735 O O . ARG A 1 99 ? -16.940 3.682 21.995 1.00 87.88 99 ARG A O 1
ATOM 742 N N . GLN A 1 100 ? -17.300 4.676 23.982 1.00 86.69 100 GLN A N 1
ATOM 743 C CA . GLN A 1 100 ? -16.700 5.948 23.601 1.00 86.69 100 GLN A CA 1
ATOM 744 C C . GLN A 1 100 ? -15.211 5.796 23.276 1.00 86.69 100 GLN A C 1
ATOM 746 O O . GLN A 1 100 ? -14.752 6.314 22.262 1.00 86.69 100 GLN A O 1
ATOM 751 N N . GLU A 1 101 ? -14.473 5.000 24.054 1.00 84.12 101 GLU A N 1
ATOM 752 C CA . GLU A 1 101 ? -13.064 4.705 23.772 1.00 84.12 101 GLU A CA 1
ATOM 753 C C . GLU A 1 101 ? -12.881 3.986 22.424 1.00 84.12 101 GLU A C 1
ATOM 755 O O . GLU A 1 101 ? -11.979 4.319 21.652 1.00 84.12 101 GLU A O 1
ATOM 760 N N . LEU A 1 102 ? -13.763 3.036 22.095 1.00 86.12 102 LEU A N 1
ATOM 761 C CA . LEU A 1 102 ? -13.742 2.344 20.804 1.00 86.12 102 LEU A CA 1
ATOM 762 C C . LEU A 1 102 ? -14.074 3.280 19.634 1.00 86.12 102 LEU A C 1
ATOM 764 O O . LEU A 1 102 ? -13.439 3.196 18.579 1.00 86.12 102 LEU A O 1
ATOM 768 N N . GLU A 1 103 ? -15.048 4.172 19.805 1.00 87.56 103 GLU A N 1
ATOM 769 C CA . GLU A 1 103 ? -15.424 5.167 18.797 1.00 87.56 103 GLU A CA 1
ATOM 770 C C . GLU A 1 103 ? -14.306 6.191 18.570 1.00 87.56 103 GLU A C 1
ATOM 772 O O . GLU A 1 103 ? -13.955 6.471 17.419 1.00 87.56 103 GLU A O 1
ATOM 777 N N . ASP A 1 104 ? -13.668 6.666 19.639 1.00 86.88 104 ASP A N 1
ATOM 778 C CA . ASP A 1 104 ? -12.525 7.576 19.572 1.00 86.88 104 ASP A CA 1
ATOM 779 C C . ASP A 1 104 ? -11.300 6.908 18.940 1.00 86.88 104 ASP A C 1
ATOM 781 O O . ASP A 1 104 ? -10.629 7.505 18.091 1.00 86.88 104 ASP A O 1
ATOM 785 N N . ALA A 1 105 ? -11.011 5.654 19.295 1.00 86.06 105 ALA A N 1
ATOM 786 C CA . ALA A 1 105 ? -9.942 4.881 18.672 1.00 86.06 105 ALA A CA 1
ATOM 787 C C . ALA A 1 105 ? -10.204 4.680 17.171 1.00 86.06 105 ALA A C 1
ATOM 789 O O . ALA A 1 105 ? -9.302 4.868 16.349 1.00 86.06 105 ALA A O 1
ATOM 790 N N . ALA A 1 106 ? -11.447 4.373 16.789 1.00 88.06 106 ALA A N 1
ATOM 791 C CA . ALA A 1 106 ? -11.841 4.244 15.391 1.00 88.06 106 ALA A CA 1
ATOM 792 C C . ALA A 1 106 ? -11.749 5.582 14.637 1.00 88.06 106 ALA A C 1
ATOM 794 O O . ALA A 1 106 ? -11.282 5.614 13.494 1.00 88.06 106 ALA A O 1
ATOM 795 N N . ALA A 1 107 ? -12.146 6.695 15.259 1.00 88.31 107 ALA A N 1
ATOM 796 C CA . ALA A 1 107 ? -12.040 8.030 14.680 1.00 88.31 107 ALA A CA 1
ATOM 797 C C . ALA A 1 107 ? -10.574 8.436 14.455 1.00 88.31 107 ALA A C 1
ATOM 799 O O . ALA A 1 107 ? -10.220 8.903 13.367 1.00 88.31 107 ALA A O 1
ATOM 800 N N . ARG A 1 108 ? -9.698 8.184 15.438 1.00 87.00 108 ARG A N 1
ATOM 801 C CA . ARG A 1 108 ? -8.249 8.423 15.326 1.00 87.00 108 ARG A CA 1
ATOM 802 C C . ARG A 1 108 ? -7.622 7.564 14.233 1.00 87.00 108 ARG A C 1
ATOM 804 O O . ARG A 1 108 ? -6.919 8.097 13.377 1.00 87.00 108 ARG A O 1
ATOM 811 N N . ALA A 1 109 ? -7.952 6.274 14.183 1.00 89.31 109 ALA A N 1
ATOM 812 C CA . ALA A 1 109 ? -7.462 5.370 13.145 1.00 89.31 109 ALA A CA 1
ATOM 813 C C . ALA A 1 109 ? -7.878 5.825 11.733 1.00 89.31 109 ALA A C 1
ATOM 815 O O . ALA A 1 109 ? -7.069 5.800 10.804 1.00 89.31 109 ALA A O 1
ATOM 816 N N . ARG A 1 110 ? -9.121 6.301 11.559 1.00 86.94 110 ARG A N 1
ATOM 817 C CA . ARG A 1 110 ? -9.593 6.861 10.279 1.00 86.94 110 ARG A CA 1
ATOM 818 C C . ARG A 1 110 ? -8.843 8.138 9.900 1.00 86.94 110 ARG A C 1
ATOM 820 O O . ARG A 1 110 ? -8.404 8.263 8.757 1.00 86.94 110 ARG A O 1
ATOM 827 N N . ALA A 1 111 ? -8.642 9.053 10.848 1.00 90.12 111 ALA A N 1
ATOM 828 C CA . ALA A 1 111 ? -7.888 10.281 10.609 1.00 90.12 111 ALA A CA 1
ATOM 829 C C . ALA A 1 111 ? -6.429 9.990 10.210 1.00 90.12 111 ALA A C 1
ATOM 831 O O . ALA A 1 111 ? -5.908 10.579 9.258 1.00 90.12 111 ALA A O 1
ATOM 832 N N . GLU A 1 112 ? -5.774 9.043 10.883 1.00 88.00 112 GLU A N 1
ATOM 833 C CA . GLU A 1 112 ? -4.418 8.607 10.543 1.00 88.00 112 GLU A CA 1
ATOM 834 C C . GLU A 1 112 ? -4.350 7.947 9.165 1.00 88.00 112 GLU A C 1
ATOM 836 O O . GLU A 1 112 ? -3.448 8.260 8.381 1.00 88.00 112 GLU A O 1
ATOM 841 N N . ALA A 1 113 ? -5.325 7.100 8.826 1.00 88.69 113 ALA A N 1
ATOM 842 C CA . ALA A 1 113 ? -5.417 6.473 7.512 1.00 88.69 113 ALA A CA 1
ATOM 843 C C . ALA A 1 113 ? -5.576 7.513 6.390 1.00 88.69 113 ALA A C 1
ATOM 845 O O . ALA A 1 113 ? -4.891 7.429 5.367 1.00 88.69 113 ALA A O 1
ATOM 846 N N . ASP A 1 114 ? -6.405 8.542 6.582 1.00 88.38 114 ASP A N 1
ATOM 847 C CA . ASP A 1 114 ? -6.575 9.622 5.604 1.00 88.38 114 ASP A CA 1
ATOM 848 C C . ASP A 1 114 ? -5.307 10.466 5.435 1.00 88.38 114 ASP A C 1
ATOM 850 O O . ASP A 1 114 ? -4.935 10.846 4.315 1.00 88.38 114 ASP A O 1
ATOM 854 N N . LEU A 1 115 ? -4.594 10.742 6.530 1.00 89.19 115 LEU A N 1
ATOM 855 C CA . LEU A 1 115 ? -3.300 11.420 6.474 1.00 89.19 115 LEU A CA 1
ATOM 856 C C . LEU A 1 115 ? -2.243 10.556 5.780 1.00 89.19 115 LEU A C 1
ATOM 858 O O . LEU A 1 115 ? -1.489 11.071 4.948 1.00 89.19 115 LEU A O 1
ATOM 862 N N . ALA A 1 116 ? -2.200 9.256 6.068 1.00 89.44 116 ALA A N 1
ATOM 863 C CA . ALA A 1 116 ? -1.321 8.306 5.397 1.00 89.44 116 ALA A CA 1
ATOM 864 C C . ALA A 1 116 ? -1.636 8.232 3.897 1.00 89.44 116 ALA A C 1
ATOM 866 O O . ALA A 1 116 ? -0.723 8.330 3.074 1.00 89.44 116 ALA A O 1
ATOM 867 N N . LYS A 1 117 ? -2.918 8.197 3.518 1.00 88.81 117 LYS A N 1
ATOM 868 C CA . LYS A 1 117 ? -3.367 8.226 2.122 1.00 88.81 117 LYS A CA 1
ATOM 869 C C . LYS A 1 117 ? -2.916 9.502 1.416 1.00 88.81 117 LYS A C 1
ATOM 871 O O . LYS A 1 117 ? -2.315 9.419 0.347 1.00 88.81 117 LYS A O 1
ATOM 876 N N . LYS A 1 118 ? -3.099 10.679 2.026 1.00 90.56 118 LYS A N 1
ATOM 877 C CA . LYS A 1 118 ? -2.621 11.966 1.477 1.00 90.56 118 LYS A CA 1
ATOM 878 C C . LYS A 1 118 ? -1.095 12.022 1.345 1.00 90.56 118 LYS A C 1
ATOM 880 O O . LYS A 1 118 ? -0.581 12.549 0.360 1.00 90.56 118 LYS A O 1
ATOM 885 N N . LYS A 1 119 ? -0.349 11.491 2.318 1.00 87.75 119 LYS A N 1
ATOM 886 C CA . LYS A 1 119 ? 1.120 11.407 2.249 1.00 87.75 119 LYS A CA 1
ATOM 887 C C . LYS A 1 119 ? 1.564 10.450 1.141 1.00 87.75 119 LYS A C 1
ATOM 889 O O . LYS A 1 119 ? 2.451 10.800 0.364 1.00 87.75 119 LYS A O 1
ATOM 894 N N . SER A 1 120 ? 0.918 9.290 1.031 1.00 85.94 120 SER A N 1
ATOM 895 C CA . SER A 1 120 ? 1.205 8.294 -0.003 1.00 85.94 120 SER A CA 1
ATOM 896 C C . SER A 1 120 ? 0.934 8.841 -1.404 1.00 85.94 120 SER A C 1
ATOM 898 O O . SER A 1 120 ? 1.794 8.723 -2.268 1.00 85.94 120 SER A O 1
ATOM 900 N N . SER A 1 121 ? -0.180 9.553 -1.615 1.00 86.38 121 SER A N 1
ATOM 901 C CA . SER A 1 121 ? -0.525 10.123 -2.921 1.00 86.38 121 SER A CA 1
ATOM 902 C C . SER A 1 121 ? 0.423 11.248 -3.335 1.00 86.38 121 SER A C 1
ATOM 904 O O . SER A 1 121 ? 0.830 11.317 -4.492 1.00 86.38 121 SER A O 1
ATOM 906 N N . ARG A 1 122 ? 0.850 12.100 -2.393 1.00 90.06 122 ARG A N 1
ATOM 907 C CA . ARG A 1 122 ? 1.898 13.105 -2.644 1.00 90.06 122 ARG A CA 1
ATOM 908 C C . ARG A 1 122 ? 3.234 12.452 -2.995 1.00 90.06 122 ARG A C 1
ATOM 910 O O . ARG A 1 122 ? 3.912 12.920 -3.905 1.00 90.06 122 ARG A O 1
ATOM 917 N N . LYS A 1 123 ? 3.612 11.380 -2.290 1.00 87.81 123 LYS A N 1
ATOM 918 C CA . LYS A 1 123 ? 4.858 10.649 -2.554 1.00 87.81 123 LYS A CA 1
ATOM 919 C C . LYS A 1 123 ? 4.816 9.931 -3.904 1.00 87.81 123 LYS A C 1
ATOM 921 O O . LYS A 1 123 ? 5.803 10.004 -4.624 1.00 87.81 123 LYS A O 1
ATOM 926 N N . ALA A 1 124 ? 3.677 9.342 -4.267 1.00 85.44 124 ALA A N 1
ATOM 927 C CA . ALA A 1 124 ? 3.446 8.746 -5.580 1.00 85.44 124 ALA A CA 1
ATOM 928 C C . ALA A 1 124 ? 3.606 9.788 -6.695 1.00 85.44 124 ALA A C 1
ATOM 930 O O . ALA A 1 124 ? 4.459 9.624 -7.555 1.00 85.44 124 ALA A O 1
ATOM 931 N N . ARG A 1 125 ? 2.923 10.939 -6.601 1.00 90.19 125 ARG A N 1
ATOM 932 C CA . ARG A 1 125 ? 3.080 12.032 -7.582 1.00 90.19 125 ARG A CA 1
ATOM 933 C C . ARG A 1 125 ? 4.518 12.539 -7.695 1.00 90.19 125 ARG A C 1
ATOM 935 O O . ARG A 1 125 ? 4.968 12.889 -8.782 1.00 90.19 125 ARG A O 1
ATOM 942 N N . LYS A 1 126 ? 5.247 12.601 -6.576 1.00 88.69 126 LYS A N 1
ATOM 943 C CA . LYS A 1 126 ? 6.663 12.984 -6.583 1.00 88.69 126 LYS A CA 1
ATOM 944 C C . LYS A 1 126 ? 7.520 11.933 -7.289 1.00 88.69 126 LYS A C 1
ATOM 946 O O . LYS A 1 126 ? 8.379 12.311 -8.075 1.00 88.69 126 LYS A O 1
ATOM 951 N N . ALA A 1 127 ? 7.282 10.651 -7.021 1.00 85.31 127 ALA A N 1
ATOM 952 C CA . ALA A 1 127 ? 7.970 9.559 -7.700 1.00 85.31 127 ALA A CA 1
ATOM 953 C C . ALA A 1 127 ? 7.692 9.582 -9.210 1.00 85.31 127 ALA A C 1
ATOM 955 O O . ALA A 1 127 ? 8.638 9.525 -9.985 1.00 85.31 127 ALA A O 1
ATOM 956 N N . ASP A 1 128 ? 6.439 9.786 -9.622 1.00 84.19 128 ASP A N 1
ATOM 957 C CA . ASP A 1 128 ? 6.061 9.895 -11.036 1.00 84.19 128 ASP A CA 1
ATOM 958 C C . ASP A 1 128 ? 6.756 11.076 -11.720 1.00 84.19 128 ASP A C 1
ATOM 960 O O . ASP A 1 128 ? 7.260 10.945 -12.832 1.00 84.19 128 ASP A O 1
ATOM 964 N N . SER A 1 129 ? 6.840 12.230 -11.048 1.00 87.94 129 SER A N 1
ATOM 965 C CA . SER A 1 129 ? 7.557 13.397 -11.571 1.00 87.94 129 SER A CA 1
ATOM 966 C C . SER A 1 129 ? 9.057 13.136 -11.723 1.00 87.94 129 SER A C 1
ATOM 968 O O . SER A 1 129 ? 9.634 13.529 -12.736 1.00 87.94 129 SER A O 1
ATOM 970 N N . VAL A 1 130 ? 9.683 12.462 -10.752 1.00 86.00 130 VAL A N 1
ATOM 971 C CA . VAL A 1 130 ? 11.098 12.064 -10.829 1.00 86.00 130 VAL A CA 1
ATOM 972 C C . VAL A 1 130 ? 11.311 11.083 -11.974 1.00 86.00 130 VAL A C 1
ATOM 974 O O . VAL A 1 130 ? 12.229 11.265 -12.765 1.00 86.00 130 VAL A O 1
ATOM 977 N N . LEU A 1 131 ? 10.437 10.087 -12.105 1.00 84.31 131 LEU A N 1
ATOM 978 C CA . LEU A 1 131 ? 10.523 9.079 -13.151 1.00 84.31 131 LEU A CA 1
ATOM 979 C C . LEU A 1 131 ? 10.344 9.707 -14.538 1.00 84.31 131 LEU A C 1
ATOM 981 O O . LEU A 1 131 ? 11.139 9.451 -15.433 1.00 84.31 131 LEU A O 1
ATOM 985 N N . THR A 1 132 ? 9.360 10.596 -14.694 1.00 87.12 132 THR A N 1
ATOM 986 C CA . THR A 1 132 ? 9.124 11.345 -15.939 1.00 87.12 132 THR A CA 1
ATOM 987 C C . THR A 1 132 ? 10.338 12.191 -16.309 1.00 87.12 132 THR A C 1
ATOM 989 O O . THR A 1 132 ? 10.755 12.196 -17.463 1.00 87.12 132 THR A O 1
ATOM 992 N N . LYS A 1 133 ? 10.940 12.876 -15.328 1.00 86.56 133 LYS A N 1
ATOM 993 C CA . LYS A 1 133 ? 12.153 13.667 -15.546 1.00 86.56 133 LYS A CA 1
ATOM 994 C C . LYS A 1 133 ? 13.337 12.788 -15.944 1.00 86.56 133 LYS A C 1
ATOM 996 O O . LYS A 1 133 ? 14.039 13.125 -16.885 1.00 86.56 133 LYS A O 1
ATOM 1001 N N . TRP A 1 134 ? 13.519 11.657 -15.268 1.00 83.56 134 TRP A N 1
ATOM 1002 C CA . TRP A 1 134 ? 14.571 10.698 -15.586 1.00 83.56 134 TRP A CA 1
ATOM 1003 C C . TRP A 1 134 ? 14.422 10.142 -17.003 1.00 83.56 134 TRP A C 1
ATOM 1005 O O . TRP A 1 134 ? 15.391 10.138 -17.750 1.00 83.56 134 TRP A O 1
ATOM 1015 N N . PHE A 1 135 ? 13.213 9.737 -17.405 1.00 81.12 135 PHE A N 1
ATOM 1016 C CA . PHE A 1 135 ? 12.959 9.275 -18.770 1.00 81.12 135 PHE A CA 1
ATOM 1017 C C . PHE A 1 135 ? 13.150 10.377 -19.816 1.00 81.12 135 PHE A C 1
ATOM 1019 O O . PHE A 1 135 ? 13.649 10.070 -20.892 1.00 81.12 135 PHE A O 1
ATOM 1026 N N . GLY A 1 136 ? 12.800 11.630 -19.506 1.00 83.25 136 GLY A N 1
ATOM 1027 C CA . GLY A 1 136 ? 13.055 12.775 -20.387 1.00 83.25 136 GLY A CA 1
ATOM 1028 C C . GLY A 1 136 ? 14.549 13.059 -20.571 1.00 83.25 136 GLY A C 1
ATOM 1029 O O . GLY A 1 136 ? 15.040 13.095 -21.695 1.00 83.25 136 GLY A O 1
ATOM 1030 N N . ASP A 1 137 ? 15.298 13.163 -19.469 1.00 79.94 137 ASP A N 1
ATOM 1031 C CA . ASP A 1 137 ? 16.754 13.367 -19.501 1.00 79.94 137 ASP A CA 1
ATOM 1032 C C . ASP A 1 137 ? 17.457 12.192 -20.221 1.00 79.94 137 ASP A C 1
ATOM 1034 O O . ASP A 1 137 ? 18.457 12.365 -20.920 1.00 79.94 137 ASP A O 1
ATOM 1038 N N . LEU A 1 138 ? 16.914 10.979 -20.077 1.00 75.88 138 LEU A N 1
ATOM 1039 C CA . LEU A 1 138 ? 17.403 9.786 -20.748 1.00 75.88 138 LEU A CA 1
ATOM 1040 C C . LEU A 1 138 ? 17.071 9.784 -22.238 1.00 75.88 138 LEU A C 1
ATOM 1042 O O . LEU A 1 138 ? 17.952 9.453 -23.016 1.00 75.88 138 LEU A O 1
ATOM 1046 N N . SER A 1 139 ? 15.859 10.155 -22.663 1.00 76.50 139 SER A N 1
ATOM 1047 C CA . SER A 1 139 ? 15.507 10.203 -24.089 1.00 76.50 139 SER A CA 1
ATOM 1048 C C . SER A 1 139 ? 16.357 11.209 -24.857 1.00 76.50 139 SER A C 1
ATOM 1050 O O . SER A 1 139 ? 16.749 10.929 -25.988 1.00 76.50 139 SER A O 1
ATOM 1052 N N . ASP A 1 140 ? 16.714 12.322 -24.216 1.00 78.38 140 ASP A N 1
ATOM 1053 C CA . ASP A 1 140 ? 17.577 13.346 -24.806 1.00 78.38 140 ASP A CA 1
ATOM 1054 C C . ASP A 1 140 ? 19.051 12.887 -24.895 1.00 78.38 140 ASP A C 1
ATOM 1056 O O . ASP A 1 140 ? 19.795 13.340 -25.766 1.00 78.38 140 ASP A O 1
ATOM 1060 N N . GLY A 1 141 ? 19.481 11.951 -24.034 1.00 67.69 141 GLY A N 1
ATOM 1061 C CA . GLY A 1 141 ? 20.851 11.416 -23.968 1.00 67.69 141 GLY A CA 1
ATOM 1062 C C . GLY A 1 141 ? 21.049 9.967 -24.453 1.00 67.69 141 GLY A C 1
ATOM 1063 O O . GLY A 1 141 ? 22.184 9.489 -24.494 1.00 67.69 141 GLY A O 1
ATOM 1064 N N . ALA A 1 142 ? 19.987 9.242 -24.822 1.00 65.62 142 ALA A N 1
ATOM 1065 C CA . ALA A 1 142 ? 19.984 7.791 -25.091 1.00 65.62 142 ALA A CA 1
ATOM 1066 C C . ALA A 1 142 ? 20.621 7.375 -26.429 1.00 65.62 142 ALA A C 1
ATOM 1068 O O . ALA A 1 142 ? 20.457 6.244 -26.882 1.00 65.62 142 ALA A O 1
ATOM 1069 N N . THR A 1 143 ? 21.396 8.248 -27.063 1.00 69.50 143 THR A N 1
ATOM 1070 C CA . THR A 1 143 ? 22.084 7.957 -28.327 1.00 69.50 143 THR A CA 1
ATOM 1071 C C . THR A 1 143 ? 23.268 6.987 -28.173 1.00 69.50 143 THR A C 1
ATOM 1073 O O . THR A 1 143 ? 23.812 6.523 -29.171 1.00 69.50 143 THR A O 1
ATOM 1076 N N . ASN A 1 144 ? 23.657 6.624 -26.941 1.00 73.62 144 ASN A N 1
ATOM 1077 C CA . ASN A 1 144 ? 24.754 5.695 -26.650 1.00 73.62 144 ASN A CA 1
ATOM 1078 C C . ASN A 1 144 ? 24.256 4.255 -26.380 1.00 73.62 144 ASN A C 1
ATOM 1080 O O . ASN A 1 144 ? 23.438 4.023 -25.489 1.00 73.62 144 ASN A O 1
ATOM 1084 N N . ALA A 1 145 ? 24.812 3.262 -27.086 1.00 76.25 145 ALA A N 1
ATOM 1085 C CA . ALA A 1 145 ? 24.457 1.841 -26.961 1.00 76.25 145 ALA A CA 1
ATOM 1086 C C . ALA A 1 145 ? 24.602 1.274 -25.530 1.00 76.25 145 ALA A C 1
ATOM 1088 O O . ALA A 1 145 ? 23.819 0.414 -25.114 1.00 76.25 145 ALA A O 1
ATOM 1089 N N . LEU A 1 146 ? 25.562 1.779 -24.747 1.00 79.94 146 LEU A N 1
ATOM 1090 C CA . LEU A 1 146 ? 25.735 1.384 -23.343 1.00 79.94 146 LEU A CA 1
ATOM 1091 C C . LEU A 1 146 ? 24.576 1.878 -22.465 1.00 79.94 146 LEU A C 1
ATOM 1093 O O . LEU A 1 146 ? 24.144 1.165 -21.559 1.00 79.94 146 LEU A O 1
ATOM 1097 N N . ALA A 1 147 ? 24.032 3.064 -22.758 1.00 79.62 147 ALA A N 1
ATOM 1098 C CA . ALA A 1 147 ? 22.873 3.598 -22.049 1.00 79.62 147 ALA A CA 1
ATOM 1099 C C . ALA A 1 147 ? 21.630 2.742 -22.327 1.00 79.62 147 ALA A C 1
ATOM 1101 O O . ALA A 1 147 ? 20.976 2.297 -21.386 1.00 79.62 147 ALA A O 1
ATOM 1102 N N . VAL A 1 148 ? 21.373 2.411 -23.599 1.00 82.06 148 VAL A N 1
ATOM 1103 C CA . VAL A 1 148 ? 20.270 1.519 -24.010 1.00 82.06 148 VAL A CA 1
ATOM 1104 C C . VAL A 1 148 ? 20.359 0.154 -23.323 1.00 82.06 148 VAL A C 1
ATOM 1106 O O . VAL A 1 148 ? 19.366 -0.340 -22.791 1.00 82.06 148 VAL A O 1
ATOM 1109 N N . THR A 1 149 ? 21.556 -0.435 -23.265 1.00 84.81 149 THR A N 1
ATOM 1110 C CA . THR A 1 149 ? 21.772 -1.752 -22.644 1.00 84.81 149 THR A CA 1
ATOM 1111 C C . THR A 1 149 ? 21.508 -1.736 -21.133 1.00 84.81 149 THR A C 1
ATOM 1113 O O . THR A 1 149 ? 20.847 -2.637 -20.609 1.00 84.81 149 THR A O 1
ATOM 1116 N N . ASN A 1 150 ? 21.955 -0.698 -20.418 1.00 84.50 150 ASN A N 1
ATOM 1117 C CA . ASN A 1 150 ? 21.679 -0.552 -18.984 1.00 84.50 150 ASN A CA 1
ATOM 1118 C C . ASN A 1 150 ? 20.180 -0.363 -18.708 1.00 84.50 150 ASN A C 1
ATOM 1120 O O . ASN A 1 150 ? 19.645 -0.996 -17.798 1.00 84.50 150 ASN A O 1
ATOM 1124 N N . ILE A 1 151 ? 19.485 0.441 -19.522 1.00 84.56 151 ILE A N 1
ATOM 1125 C CA . ILE A 1 151 ? 18.029 0.624 -19.416 1.00 84.56 151 ILE A CA 1
ATOM 1126 C C . ILE A 1 151 ? 17.311 -0.708 -19.618 1.00 84.56 151 ILE A C 1
ATOM 1128 O O . ILE A 1 151 ? 16.493 -1.094 -18.786 1.00 84.56 151 ILE A O 1
ATOM 1132 N N . ALA A 1 152 ? 17.635 -1.429 -20.694 1.00 88.62 152 ALA A N 1
ATOM 1133 C CA . ALA A 1 152 ? 17.027 -2.721 -20.993 1.00 88.62 152 ALA A CA 1
ATOM 1134 C C . ALA A 1 152 ? 17.245 -3.725 -19.853 1.00 88.62 152 ALA A C 1
ATOM 1136 O O . ALA A 1 152 ? 16.333 -4.472 -19.501 1.00 88.62 152 ALA A O 1
ATOM 1137 N N . THR A 1 153 ? 18.421 -3.693 -19.223 1.00 89.94 153 THR A N 1
ATOM 1138 C CA . THR A 1 153 ? 18.740 -4.540 -18.068 1.00 89.94 153 THR A CA 1
ATOM 1139 C C . THR A 1 153 ? 17.873 -4.194 -16.856 1.00 89.94 153 THR A C 1
ATOM 1141 O O . THR A 1 153 ? 17.284 -5.088 -16.250 1.00 89.94 153 THR A O 1
ATOM 1144 N N . VAL A 1 154 ? 17.742 -2.907 -16.514 1.00 85.19 154 VAL A N 1
ATOM 1145 C CA . VAL A 1 154 ? 16.919 -2.451 -15.379 1.00 85.19 154 VAL A CA 1
ATOM 1146 C C . VAL A 1 154 ? 15.439 -2.756 -15.611 1.00 85.19 154 VAL A C 1
ATOM 1148 O O . VAL A 1 154 ? 14.784 -3.306 -14.726 1.00 85.19 154 VAL A O 1
ATOM 1151 N N . VAL A 1 155 ? 14.920 -2.449 -16.804 1.00 90.06 155 VAL A N 1
ATOM 1152 C CA . VAL A 1 155 ? 13.526 -2.725 -17.179 1.00 90.06 155 VAL A CA 1
ATOM 1153 C C . VAL A 1 155 ? 13.263 -4.229 -17.172 1.00 90.06 155 VAL A C 1
ATOM 1155 O O . VAL A 1 155 ? 12.309 -4.671 -16.542 1.00 90.06 155 VAL A O 1
ATOM 1158 N N . GLY A 1 156 ? 14.136 -5.031 -17.787 1.00 94.12 156 GLY A N 1
ATOM 1159 C CA . GLY A 1 156 ? 13.992 -6.486 -17.829 1.00 94.12 156 GLY A CA 1
ATOM 1160 C C . GLY A 1 156 ? 14.002 -7.122 -16.439 1.00 94.12 156 GLY A C 1
ATOM 1161 O O . GLY A 1 156 ? 13.124 -7.928 -16.118 1.00 94.12 156 GLY A O 1
ATOM 1162 N N . LEU A 1 157 ? 14.945 -6.723 -15.580 1.00 92.25 157 LEU A N 1
ATOM 1163 C CA . LEU A 1 157 ? 15.029 -7.242 -14.216 1.00 92.25 157 LEU A CA 1
ATOM 1164 C C . LEU A 1 157 ? 13.825 -6.797 -13.372 1.00 92.25 157 LEU A C 1
ATOM 1166 O O . LEU A 1 157 ? 13.240 -7.614 -12.660 1.00 92.25 157 LEU A O 1
ATOM 1170 N N . GLY A 1 158 ? 13.412 -5.532 -13.493 1.00 89.06 158 GLY A N 1
ATOM 1171 C CA . GLY A 1 158 ? 12.236 -4.988 -12.813 1.00 89.06 158 GLY A CA 1
ATOM 1172 C C . GLY A 1 158 ? 10.944 -5.700 -13.215 1.00 89.06 158 GLY A C 1
ATOM 1173 O O . GLY A 1 158 ? 10.186 -6.135 -12.347 1.00 89.06 158 GLY A O 1
ATOM 1174 N N . SER A 1 159 ? 10.717 -5.898 -14.517 1.00 90.75 159 SER A N 1
ATOM 1175 C CA . SER A 1 159 ? 9.555 -6.625 -15.035 1.00 90.75 159 SER A CA 1
ATOM 1176 C C . SER A 1 159 ? 9.533 -8.085 -14.576 1.00 90.75 159 SER A C 1
ATOM 1178 O O . SER A 1 159 ? 8.482 -8.581 -14.168 1.00 90.75 159 SER A O 1
ATOM 1180 N N . TYR A 1 160 ? 10.682 -8.770 -14.571 1.00 92.44 160 TYR A N 1
ATOM 1181 C CA . TYR A 1 160 ? 10.778 -10.154 -14.098 1.00 92.44 160 TYR A CA 1
ATOM 1182 C C . TYR A 1 160 ? 10.463 -10.285 -12.598 1.00 92.44 160 TYR A C 1
ATOM 1184 O O . TYR A 1 160 ? 9.673 -11.149 -12.199 1.00 92.44 160 TYR A O 1
ATOM 1192 N N . LEU A 1 161 ? 11.030 -9.407 -11.762 1.00 89.69 161 LEU A N 1
ATOM 1193 C CA . LEU A 1 161 ? 10.742 -9.377 -10.324 1.00 89.69 161 LEU A CA 1
ATOM 1194 C C . LEU A 1 161 ? 9.275 -9.016 -10.048 1.00 89.69 161 LEU A C 1
ATOM 1196 O O . LEU A 1 161 ? 8.656 -9.636 -9.183 1.00 89.69 161 LEU A O 1
ATOM 1200 N N . GLY A 1 162 ? 8.704 -8.072 -10.803 1.00 86.56 162 GLY A N 1
ATOM 1201 C CA . GLY A 1 162 ? 7.296 -7.686 -10.702 1.00 86.56 162 GLY A CA 1
ATOM 1202 C C . GLY A 1 162 ? 6.346 -8.842 -11.018 1.00 86.56 162 GLY A C 1
ATOM 1203 O O . GLY A 1 162 ? 5.453 -9.137 -10.225 1.00 86.56 162 GLY A O 1
ATOM 1204 N N . TYR A 1 163 ? 6.588 -9.564 -12.117 1.00 89.81 163 TYR A N 1
ATOM 1205 C CA . TYR A 1 163 ? 5.803 -10.744 -12.497 1.00 89.81 163 TYR A CA 1
ATOM 1206 C C . TYR A 1 163 ? 5.860 -11.849 -11.429 1.00 89.81 163 TYR A C 1
ATOM 1208 O O . TYR A 1 163 ? 4.835 -12.417 -11.044 1.00 89.81 163 TYR A O 1
ATOM 1216 N N . LYS A 1 164 ? 7.053 -12.125 -10.881 1.00 88.31 164 LYS A N 1
ATOM 1217 C CA . LYS A 1 164 ? 7.227 -13.072 -9.767 1.00 88.31 164 LYS A CA 1
ATOM 1218 C C . LYS A 1 164 ? 6.475 -12.623 -8.514 1.00 88.31 164 LYS A C 1
ATOM 1220 O O . LYS A 1 164 ? 5.784 -13.440 -7.911 1.00 88.31 164 LYS A O 1
ATOM 1225 N N . GLY A 1 165 ? 6.606 -11.354 -8.130 1.00 86.00 165 GLY A N 1
ATOM 1226 C CA . GLY A 1 165 ? 5.942 -10.787 -6.957 1.00 86.00 165 GLY A CA 1
ATOM 1227 C C . GLY A 1 165 ? 4.420 -10.865 -7.057 1.00 86.00 165 GLY A C 1
ATOM 1228 O O . GLY A 1 165 ? 3.774 -11.348 -6.128 1.00 86.00 165 GLY A O 1
ATOM 1229 N N . PHE A 1 166 ? 3.859 -10.487 -8.209 1.00 83.75 166 PHE A N 1
ATOM 1230 C CA . PHE A 1 166 ? 2.424 -10.587 -8.481 1.00 83.75 166 PHE A CA 1
ATOM 1231 C C . PHE A 1 166 ? 1.927 -12.035 -8.382 1.00 83.75 166 PHE A C 1
ATOM 1233 O O . PHE A 1 166 ? 0.952 -12.318 -7.691 1.00 83.75 166 PHE A O 1
ATOM 1240 N N . GLY A 1 167 ? 2.674 -12.985 -8.948 1.00 86.19 167 GLY A N 1
ATOM 1241 C CA . GLY A 1 167 ? 2.346 -14.399 -8.815 1.00 86.19 167 GLY A CA 1
ATOM 1242 C C . GLY A 1 167 ? 2.391 -14.916 -7.369 1.00 86.19 167 GLY A C 1
ATOM 1243 O O . GLY A 1 167 ? 1.631 -15.824 -7.038 1.00 86.19 167 GLY A O 1
ATOM 1244 N N . LEU A 1 168 ? 3.266 -14.392 -6.499 1.00 84.12 168 LEU A N 1
ATOM 1245 C CA . LEU A 1 168 ? 3.265 -14.742 -5.069 1.00 84.12 168 LEU A CA 1
ATOM 1246 C C . LEU A 1 168 ? 2.059 -14.144 -4.330 1.00 84.12 168 LEU A C 1
ATOM 1248 O O . LEU A 1 168 ? 1.537 -14.796 -3.424 1.00 84.12 168 LEU A O 1
ATOM 1252 N N . TYR A 1 169 ? 1.615 -12.947 -4.726 1.00 83.31 169 TYR A N 1
ATOM 1253 C CA . TYR A 1 169 ? 0.427 -12.288 -4.182 1.00 83.31 169 TYR A CA 1
ATOM 1254 C C . TYR A 1 169 ? -0.854 -13.068 -4.494 1.00 83.31 169 TYR A C 1
ATOM 1256 O O . TYR A 1 169 ? -1.578 -13.423 -3.568 1.00 83.31 169 TYR A O 1
ATOM 1264 N N . GLU A 1 170 ? -1.087 -13.424 -5.762 1.00 89.06 170 GLU A N 1
ATOM 1265 C CA . GLU A 1 170 ? -2.277 -14.193 -6.172 1.00 89.06 170 GLU A CA 1
ATOM 1266 C C . GLU A 1 170 ? -2.373 -15.551 -5.470 1.00 89.06 170 GLU A C 1
ATOM 1268 O O . GLU A 1 170 ? -3.458 -16.047 -5.181 1.00 89.06 170 GLU A O 1
ATOM 1273 N N . ARG A 1 171 ? -1.223 -16.154 -5.155 1.00 90.94 171 ARG A N 1
ATOM 1274 C CA . ARG A 1 171 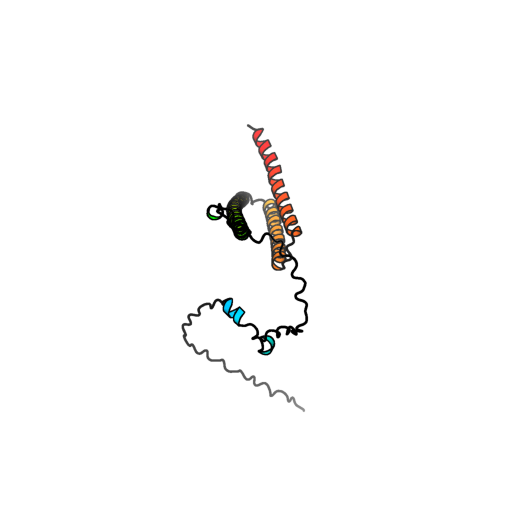? -1.140 -17.436 -4.446 1.00 90.94 171 ARG A CA 1
ATOM 1275 C C . ARG A 1 171 ? -1.253 -17.308 -2.924 1.00 90.94 171 ARG A C 1
ATOM 1277 O O . ARG A 1 171 ? -1.110 -18.318 -2.242 1.00 90.94 171 ARG A O 1
ATOM 1284 N N . GLY A 1 172 ? -1.434 -16.101 -2.380 1.00 85.31 172 GLY A N 1
ATOM 1285 C CA . GLY A 1 172 ? -1.481 -15.858 -0.933 1.00 85.31 172 GLY A CA 1
ATOM 1286 C C . GLY A 1 172 ? -0.168 -16.175 -0.204 1.00 85.31 172 GLY A C 1
ATOM 1287 O O . GLY A 1 172 ? -0.159 -16.354 1.008 1.00 85.31 172 GLY A O 1
ATOM 1288 N N . ARG A 1 173 ? 0.955 -16.270 -0.931 1.00 84.56 173 ARG A N 1
ATOM 1289 C CA . ARG A 1 173 ? 2.280 -16.656 -0.404 1.00 84.56 173 ARG A CA 1
ATOM 1290 C C . ARG A 1 173 ? 3.204 -15.459 -0.185 1.00 84.56 173 ARG A C 1
ATOM 1292 O O . ARG A 1 173 ? 4.423 -15.620 -0.127 1.00 84.56 173 ARG A O 1
ATOM 1299 N N . LEU A 1 174 ? 2.641 -14.257 -0.129 1.00 86.19 174 LEU A N 1
ATOM 1300 C CA . LEU A 1 174 ? 3.400 -13.033 0.065 1.00 86.19 174 LEU A CA 1
A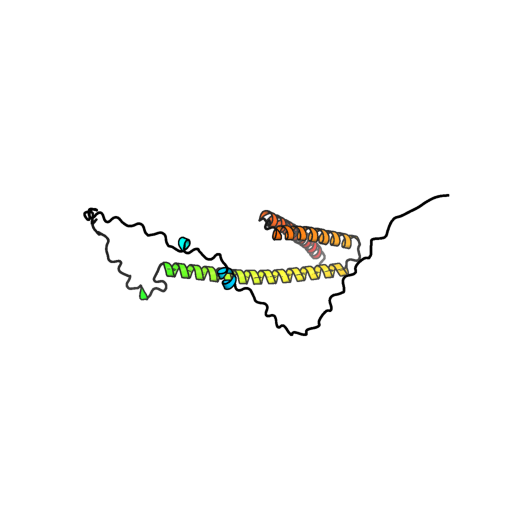TOM 1301 C C . LEU A 1 174 ? 3.745 -12.887 1.551 1.00 86.19 174 LEU A C 1
ATOM 1303 O O . LEU A 1 174 ? 2.964 -12.364 2.337 1.00 86.19 174 LEU A O 1
ATOM 1307 N N . ASP A 1 175 ? 4.905 -13.417 1.927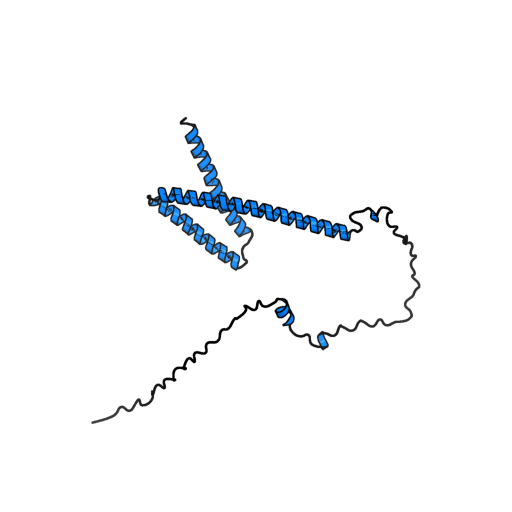 1.00 84.62 175 ASP A N 1
ATOM 1308 C CA . ASP A 1 175 ? 5.392 -13.388 3.304 1.00 84.62 175 ASP A CA 1
ATOM 1309 C C . ASP A 1 175 ? 6.072 -12.049 3.636 1.00 84.62 175 ASP A C 1
ATOM 1311 O O . ASP A 1 175 ? 6.619 -11.369 2.758 1.00 84.62 175 ASP A O 1
ATOM 1315 N N . TRP A 1 176 ? 6.119 -11.692 4.922 1.00 88.38 176 TRP A N 1
ATOM 1316 C CA . TRP A 1 176 ? 6.845 -10.515 5.408 1.00 88.38 176 TRP A CA 1
ATOM 1317 C C . TRP A 1 176 ? 8.327 -10.553 5.013 1.00 88.38 176 TRP A C 1
ATOM 1319 O O . TRP A 1 176 ? 8.931 -9.517 4.736 1.00 88.38 176 TRP A O 1
ATOM 1329 N N . LYS A 1 177 ? 8.907 -11.754 4.883 1.00 85.06 177 LYS A N 1
ATOM 1330 C CA . LYS A 1 177 ? 10.259 -11.946 4.347 1.00 85.06 177 LYS A CA 1
ATOM 1331 C C . LYS A 1 177 ? 10.388 -11.508 2.885 1.00 85.06 177 LYS A C 1
ATOM 1333 O O . LYS A 1 177 ? 11.404 -10.945 2.498 1.00 85.06 177 LYS A O 1
ATOM 1338 N N . SER A 1 178 ? 9.376 -11.749 2.054 1.00 81.44 178 SER A N 1
ATOM 1339 C CA . SER A 1 178 ? 9.374 -11.283 0.661 1.00 81.44 178 SER A CA 1
ATOM 1340 C C . SER A 1 178 ? 9.218 -9.765 0.588 1.00 81.44 178 SER A C 1
ATOM 1342 O O . SER A 1 178 ? 9.899 -9.115 -0.206 1.00 81.44 178 SER A O 1
ATOM 1344 N N . VAL A 1 179 ? 8.383 -9.198 1.462 1.00 85.81 179 VAL A N 1
ATOM 1345 C CA . VAL A 1 179 ? 8.232 -7.744 1.605 1.00 85.81 179 VAL A CA 1
ATOM 1346 C C . VAL A 1 179 ? 9.549 -7.096 2.039 1.00 85.81 179 VAL A C 1
ATOM 1348 O O . VAL A 1 179 ? 9.954 -6.096 1.448 1.00 85.81 179 VAL A O 1
ATOM 1351 N N . SER A 1 180 ? 10.262 -7.676 3.010 1.00 83.62 180 SER A N 1
ATOM 1352 C CA . SER A 1 180 ? 11.532 -7.130 3.504 1.00 83.62 180 SER A CA 1
ATOM 1353 C C . SER A 1 180 ? 12.656 -7.202 2.469 1.00 83.62 180 SER A C 1
ATOM 1355 O O . SER A 1 180 ? 13.424 -6.249 2.344 1.00 83.62 180 SER A O 1
ATOM 1357 N N . ILE A 1 181 ? 12.711 -8.266 1.660 1.00 85.19 181 ILE A N 1
ATOM 1358 C CA . ILE A 1 181 ? 13.625 -8.358 0.509 1.00 85.19 181 ILE A CA 1
ATOM 1359 C C . ILE A 1 181 ? 13.334 -7.234 -0.496 1.00 85.19 181 ILE A C 1
ATOM 1361 O O . ILE A 1 181 ? 14.261 -6.555 -0.940 1.00 85.19 181 ILE A O 1
ATOM 1365 N N . GLY A 1 182 ? 12.058 -6.995 -0.818 1.00 82.81 182 GLY A N 1
ATOM 1366 C CA . GLY A 1 182 ? 11.653 -5.893 -1.697 1.00 82.81 182 GLY A CA 1
ATOM 1367 C C . GLY A 1 182 ? 12.055 -4.522 -1.143 1.00 82.81 182 GLY A C 1
ATOM 1368 O O . GLY A 1 182 ? 12.623 -3.702 -1.865 1.00 82.81 182 GLY A O 1
ATOM 1369 N N . LEU A 1 183 ? 11.836 -4.298 0.155 1.00 86.69 183 LEU A N 1
ATOM 1370 C CA . LEU A 1 183 ? 12.235 -3.066 0.840 1.00 86.69 183 LEU A CA 1
ATOM 1371 C C . LEU A 1 183 ? 13.762 -2.868 0.830 1.00 86.69 183 LEU A C 1
ATOM 1373 O O . LEU A 1 183 ? 14.234 -1.744 0.669 1.00 86.69 183 LEU A O 1
ATOM 1377 N N . GLY A 1 184 ? 14.529 -3.957 0.953 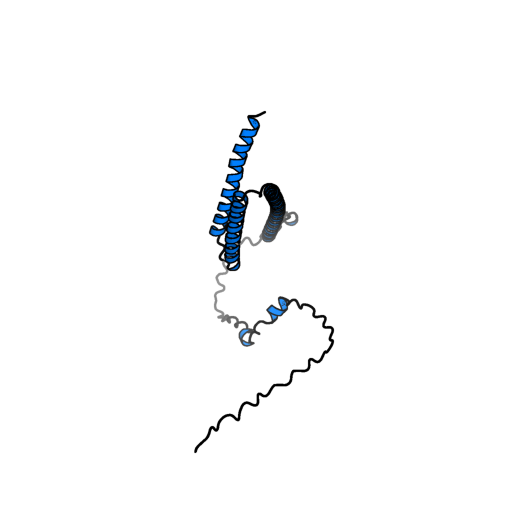1.00 86.88 184 GLY A N 1
ATOM 1378 C CA . GLY A 1 184 ? 15.991 -3.951 0.889 1.00 86.88 184 GLY A CA 1
ATOM 1379 C C . GLY A 1 184 ? 16.528 -3.525 -0.478 1.00 86.88 184 GLY A C 1
ATOM 1380 O O . GLY A 1 184 ? 17.405 -2.666 -0.543 1.00 86.88 184 GLY A O 1
ATOM 1381 N N . ILE A 1 185 ? 15.963 -4.053 -1.571 1.00 82.06 185 ILE A N 1
ATOM 1382 C CA . ILE A 1 185 ? 16.352 -3.667 -2.940 1.00 82.06 185 ILE A CA 1
ATOM 1383 C C . ILE A 1 185 ? 16.106 -2.169 -3.167 1.00 82.06 185 ILE A C 1
ATOM 1385 O O . ILE A 1 185 ? 16.995 -1.462 -3.642 1.00 82.06 185 ILE A O 1
ATOM 1389 N N . VAL A 1 186 ? 14.935 -1.660 -2.769 1.00 82.75 186 VAL A N 1
ATOM 1390 C CA . VAL A 1 186 ? 14.612 -0.225 -2.872 1.00 82.75 186 VAL A CA 1
ATOM 1391 C C . VAL A 1 186 ? 15.551 0.622 -2.006 1.00 82.75 186 VAL A C 1
ATOM 1393 O O . VAL A 1 186 ? 16.002 1.680 -2.442 1.00 82.75 186 VAL A O 1
ATOM 1396 N N . GLY A 1 187 ? 15.887 0.152 -0.801 1.00 85.25 187 GLY A N 1
ATOM 1397 C CA . GLY A 1 187 ? 16.831 0.818 0.094 1.00 85.25 187 GLY A CA 1
ATOM 1398 C C . GLY A 1 187 ? 18.228 0.969 -0.513 1.00 85.25 187 GLY A C 1
ATOM 1399 O O . GLY A 1 187 ? 18.793 2.060 -0.467 1.00 85.25 187 GLY A O 1
ATOM 1400 N N . VAL A 1 188 ? 18.759 -0.087 -1.140 1.00 79.00 188 VAL A N 1
ATOM 1401 C CA . VAL A 1 188 ? 20.071 -0.054 -1.811 1.00 79.00 188 VAL A CA 1
ATOM 1402 C C . VAL A 1 188 ? 20.073 0.945 -2.969 1.00 79.00 188 VAL A C 1
ATOM 1404 O O . VAL A 1 188 ? 20.978 1.773 -3.055 1.00 79.00 188 VAL A O 1
ATOM 1407 N N . VAL A 1 189 ? 19.043 0.930 -3.820 1.00 73.94 189 VAL A N 1
ATOM 1408 C CA . VAL A 1 189 ? 18.930 1.878 -4.944 1.00 73.94 189 VAL A CA 1
ATOM 1409 C C . VAL A 1 189 ? 18.851 3.328 -4.444 1.00 73.94 189 VAL A C 1
ATOM 1411 O O . VAL A 1 189 ? 19.538 4.197 -4.977 1.00 73.94 189 VAL A O 1
ATOM 1414 N N . GLY A 1 190 ? 18.100 3.591 -3.369 1.00 74.00 190 GLY A N 1
ATOM 1415 C CA . GLY A 1 190 ? 18.021 4.926 -2.765 1.00 74.00 190 GLY A CA 1
ATOM 1416 C C . GLY A 1 190 ? 19.344 5.417 -2.156 1.00 74.00 190 GLY A C 1
ATOM 1417 O O . GLY A 1 190 ? 19.643 6.610 -2.206 1.00 74.00 190 GLY A O 1
ATOM 1418 N N . MET A 1 191 ? 20.172 4.517 -1.613 1.00 72.00 191 MET A N 1
ATOM 1419 C CA . MET A 1 191 ? 21.499 4.877 -1.093 1.00 72.00 191 MET A CA 1
ATOM 1420 C C . MET A 1 191 ? 22.483 5.265 -2.204 1.00 72.00 191 MET A C 1
ATOM 1422 O O . MET A 1 191 ? 23.298 6.167 -2.007 1.00 72.00 191 MET A O 1
ATOM 1426 N N . VAL A 1 192 ? 22.390 4.635 -3.378 1.00 66.69 192 VAL A N 1
ATOM 1427 C CA . VAL A 1 192 ? 23.248 4.945 -4.534 1.00 66.69 192 VAL A CA 1
ATOM 1428 C C . VAL A 1 192 ? 23.048 6.393 -4.997 1.00 66.69 192 VAL A C 1
ATOM 1430 O O . VAL A 1 192 ? 24.026 7.106 -5.222 1.00 66.69 192 VAL A O 1
ATOM 1433 N N . GLU A 1 193 ? 21.803 6.870 -5.042 1.00 59.91 193 GLU A N 1
ATOM 1434 C CA . GLU A 1 193 ? 21.476 8.256 -5.405 1.00 59.91 193 GLU A CA 1
ATOM 1435 C C . GLU A 1 193 ? 21.987 9.268 -4.356 1.00 59.91 193 GLU A C 1
ATOM 1437 O O . GLU A 1 193 ? 22.516 10.326 -4.706 1.00 59.91 193 GLU A O 1
ATOM 1442 N N . GLY A 1 194 ? 21.924 8.915 -3.065 1.00 59.19 194 GLY A N 1
ATOM 1443 C CA . GLY A 1 194 ? 22.421 9.750 -1.966 1.00 59.19 194 GLY A CA 1
ATOM 1444 C C . GLY A 1 194 ? 23.947 9.900 -1.932 1.00 59.19 194 GLY A C 1
ATOM 1445 O O . GLY A 1 194 ? 24.458 10.995 -1.682 1.00 59.19 194 GLY A O 1
ATOM 1446 N N . VAL A 1 195 ? 24.689 8.828 -2.223 1.00 58.66 195 VAL A N 1
ATOM 1447 C CA . VAL A 1 195 ? 26.163 8.848 -2.221 1.00 58.66 195 VAL A CA 1
ATOM 1448 C C . VAL A 1 195 ? 26.717 9.511 -3.486 1.00 58.66 195 VAL A C 1
ATOM 1450 O O . VAL A 1 195 ? 27.623 10.342 -3.390 1.00 58.66 195 VAL A O 1
ATOM 1453 N N . LEU A 1 196 ? 26.145 9.224 -4.662 1.00 56.44 196 LEU A N 1
ATOM 1454 C CA . LEU A 1 196 ? 26.558 9.855 -5.922 1.00 56.44 196 LEU A CA 1
ATOM 1455 C C . LEU A 1 196 ? 26.164 11.338 -5.982 1.00 56.44 196 LEU A C 1
ATOM 1457 O O . LEU A 1 196 ? 26.976 12.165 -6.398 1.00 56.44 196 LEU A O 1
ATOM 1461 N N . GLY A 1 197 ? 24.971 11.706 -5.501 1.00 56.28 197 GLY A N 1
ATOM 1462 C CA . GLY A 1 197 ? 24.531 13.102 -5.428 1.00 56.28 197 GLY A CA 1
ATOM 1463 C C . GLY A 1 197 ? 25.393 13.951 -4.487 1.00 56.28 197 GLY A C 1
ATOM 1464 O O . GLY A 1 197 ? 25.737 15.088 -4.815 1.00 56.28 197 GLY A O 1
ATOM 1465 N N . GLY A 1 198 ? 25.820 13.384 -3.352 1.00 58.75 198 GLY A N 1
ATOM 1466 C CA . GLY A 1 198 ? 26.745 14.036 -2.422 1.00 58.75 198 GLY A CA 1
ATOM 1467 C C . GLY A 1 198 ? 28.139 14.271 -3.017 1.00 58.75 198 GLY A C 1
ATOM 1468 O O . GLY A 1 198 ? 28.714 15.345 -2.822 1.00 58.75 198 GLY A O 1
ATOM 1469 N N . TYR A 1 199 ? 28.665 13.311 -3.784 1.00 54.62 199 TYR A N 1
ATOM 1470 C CA . TYR A 1 199 ? 29.965 13.441 -4.452 1.00 54.62 199 TYR A CA 1
ATOM 1471 C C . TYR A 1 199 ? 29.930 14.436 -5.623 1.00 54.62 199 TYR A C 1
ATOM 1473 O O . TYR A 1 199 ? 30.831 15.267 -5.752 1.00 54.62 199 TYR A O 1
ATOM 1481 N N . LEU A 1 200 ? 28.864 14.429 -6.430 1.00 56.25 200 LEU A N 1
ATOM 1482 C CA . LEU A 1 200 ? 28.727 15.323 -7.584 1.00 56.25 200 LEU A CA 1
ATOM 1483 C C . LEU A 1 200 ? 28.465 16.786 -7.167 1.00 56.25 200 LEU A C 1
ATOM 1485 O O . LEU A 1 200 ? 28.989 17.717 -7.780 1.00 56.25 200 LEU A O 1
ATOM 1489 N N . TYR A 1 201 ? 27.727 17.013 -6.074 1.00 53.38 201 TYR A N 1
ATOM 1490 C CA . TYR A 1 201 ? 27.469 18.362 -5.547 1.00 53.38 201 TYR A CA 1
ATOM 1491 C C . TYR A 1 201 ? 28.705 19.000 -4.890 1.00 53.38 201 TYR A C 1
ATOM 1493 O O . TYR A 1 201 ? 28.845 20.225 -4.876 1.00 53.38 201 TYR A O 1
ATOM 1501 N N . LYS A 1 202 ? 29.633 18.185 -4.370 1.00 55.41 202 LYS A N 1
ATOM 1502 C CA . LYS A 1 202 ? 30.876 18.671 -3.752 1.00 55.41 202 LYS A CA 1
ATOM 1503 C C . LYS A 1 202 ? 31.912 19.120 -4.791 1.00 55.41 202 LYS A C 1
ATOM 1505 O O . LYS A 1 202 ? 32.641 20.070 -4.523 1.00 55.41 202 LYS A O 1
ATOM 1510 N N . GLY A 1 203 ? 31.908 18.539 -5.995 1.00 56.09 203 GLY A N 1
ATOM 1511 C CA . GLY A 1 203 ? 32.748 18.993 -7.113 1.00 56.09 203 GLY A CA 1
ATOM 1512 C C . GLY A 1 203 ? 32.348 20.367 -7.664 1.00 56.09 203 GLY A C 1
ATOM 1513 O O . GLY A 1 203 ? 33.205 21.179 -7.999 1.00 56.09 203 GLY A O 1
ATOM 1514 N N . LYS A 1 204 ? 31.048 20.686 -7.674 1.00 53.41 204 LYS A N 1
ATOM 1515 C CA . LYS A 1 204 ? 30.528 21.939 -8.249 1.00 53.41 204 LYS A CA 1
ATOM 1516 C C . LYS A 1 204 ? 30.724 23.177 -7.353 1.00 53.41 204 LYS A C 1
ATOM 1518 O O . LYS A 1 204 ? 30.661 24.295 -7.846 1.00 53.41 204 LYS A O 1
ATOM 1523 N N . LYS A 1 205 ? 31.003 22.996 -6.054 1.00 52.22 205 LYS A N 1
ATOM 1524 C CA . LYS A 1 205 ? 31.353 24.092 -5.121 1.00 52.22 205 LYS A CA 1
ATOM 1525 C C . LYS A 1 205 ? 32.842 24.452 -5.106 1.00 52.22 205 LYS A C 1
ATOM 1527 O O . LYS A 1 205 ? 33.197 25.445 -4.491 1.00 52.22 205 LYS A O 1
ATOM 1532 N N . SER A 1 206 ? 33.699 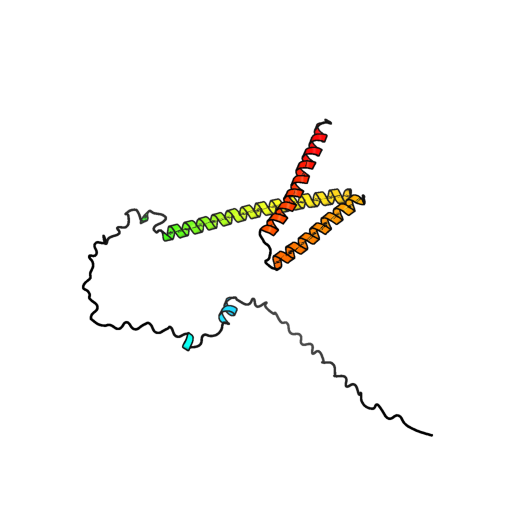23.656 -5.747 1.00 52.41 206 SER A N 1
ATOM 1533 C CA . SER A 1 206 ? 35.148 23.900 -5.794 1.00 52.41 206 SER A CA 1
ATOM 1534 C C . SER A 1 206 ? 35.601 24.645 -7.061 1.00 52.41 206 SER A C 1
ATOM 1536 O O . SER A 1 206 ? 36.800 24.831 -7.251 1.00 52.41 206 SER A O 1
ATOM 1538 N N . GLN A 1 207 ? 34.668 25.033 -7.936 1.00 49.78 207 GLN A N 1
ATOM 1539 C CA . GLN A 1 207 ? 34.930 25.772 -9.181 1.00 49.78 207 GLN A CA 1
ATOM 1540 C C . GLN A 1 207 ? 34.189 27.121 -9.264 1.00 49.78 207 GLN A C 1
ATOM 1542 O O . GLN A 1 207 ? 34.034 27.661 -10.357 1.00 49.78 207 GLN A O 1
ATOM 1547 N N . SER A 1 208 ? 33.738 27.669 -8.131 1.00 42.03 208 SER A N 1
ATOM 1548 C CA . SER A 1 208 ? 33.264 29.058 -8.041 1.00 42.03 208 SER A CA 1
ATOM 1549 C C . SER A 1 208 ? 34.189 29.889 -7.174 1.00 42.03 208 SER A C 1
ATOM 1551 O O . SER A 1 208 ? 34.812 29.304 -6.262 1.00 42.03 208 SER A O 1
#

Sequence (208 aa):
MREDTSGRQDLLLHYPPAPQQLYSSATSSASQRSLSYAEVAASGPKQSPEEAAAPQPPQVVTEESASTSSLVDVDTPSVRTVPSDYNEQDVQTDTQAARQELEDAAARARAEADLAKKKSSRKARKADSVLTKWFGDLSDGATNALAVTNIATVVGLGSYLGYKGFGLYERGRLDWKSVSIGLGIVGVVGMVEGVLGGYLYKGKKSQS

Secondary structure (DSSP, 8-state):
--------------PPPPP-----------------HHHHHHTSPPPPTTTSSPPPPPP----TTS---------S----PPPTTTTT-S--SHHHHHHHHHHHHHHHHHHHHHHHHHHHHHHHHHHHHHHHHHHHHHHHHTTSHHHHHHHHHHHHHHHHHHHHHHHHHHTT---HHHHHHHHHHHHHHHHHHHHHHHHHHHHHTS--

Foldseek 3Di:
DDDDDDDDDDDPPDDDDDDDPDDDDDDDPDDPPPPDPVNVVVPDDDQDPVRPDDDPPPDDPPPVPPDPPCPPDPPPPPDPDQPPCLVVDPQNDPVSVVVVVVVVVVVVVVVVVVVVVVVVVVVVVVVVVVVVVVVVVCVVVVPDPVSVVVVCVVVVVVVVLVVVQVVCVVVVNCDVVVVVVVVVVVVVVVVVCVVVVVVVVVVVVVPD